Protein AF-0000000070273676 (afdb_homodimer)

Structure (mmCIF, N/CA/C/O backbone):
data_AF-0000000070273676-model_v1
#
loop_
_entity.id
_entity.type
_entity.pdbx_description
1 polymer 'Lateral organ boundaries (LOB) domain protein'
#
loop_
_atom_site.group_PDB
_atom_site.id
_atom_site.type_symbol
_atom_site.label_atom_id
_atom_site.label_alt_id
_atom_site.label_comp_id
_atom_site.label_asym_id
_atom_site.label_entity_id
_atom_site.label_seq_id
_atom_site.pdbx_PDB_ins_code
_atom_site.Cartn_x
_atom_site.Cartn_y
_atom_site.Cartn_z
_atom_site.occupancy
_atom_site.B_iso_or_equiv
_atom_site.auth_seq_id
_atom_site.auth_comp_id
_atom_site.auth_asym_id
_atom_site.auth_atom_id
_atom_site.pdbx_PDB_model_num
ATOM 1 N N . MET A 1 1 ? -19.969 8.766 22.844 1 74.5 1 MET A N 1
ATOM 2 C CA . MET A 1 1 ? -18.594 8.539 23.281 1 74.5 1 MET A CA 1
ATOM 3 C C . MET A 1 1 ? -17.609 9.266 22.375 1 74.5 1 MET A C 1
ATOM 5 O O . MET A 1 1 ? -17.859 9.3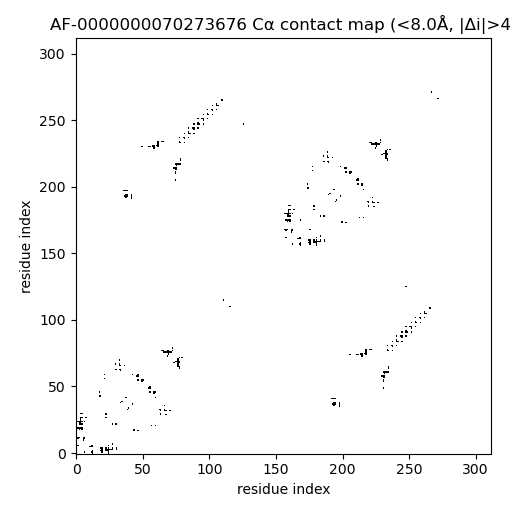98 21.172 1 74.5 1 MET A O 1
ATOM 9 N N . VAL A 1 2 ? -16.656 9.922 22.938 1 93.81 2 VAL A N 1
ATOM 10 C CA . VAL A 1 2 ? -15.625 10.688 22.25 1 93.81 2 VAL A CA 1
ATOM 11 C C . VAL A 1 2 ? -14.734 9.734 21.453 1 93.81 2 VAL A C 1
ATOM 13 O O . VAL A 1 2 ? -14.312 8.703 21.969 1 93.81 2 VAL A O 1
ATOM 16 N N . CYS A 1 3 ? -14.602 10.047 20.25 1 95.88 3 CYS A N 1
ATOM 17 C CA . CYS A 1 3 ? -13.766 9.164 19.438 1 95.88 3 CYS A CA 1
ATOM 18 C C . CYS A 1 3 ? -12.289 9.367 19.766 1 95.88 3 CYS A C 1
ATOM 20 O O . CYS A 1 3 ? -11.922 10.336 20.438 1 95.88 3 CYS A O 1
ATOM 22 N N . ALA A 1 4 ? -11.43 8.539 19.359 1 97.56 4 ALA A N 1
ATOM 23 C CA . ALA A 1 4 ? -10 8.594 19.641 1 97.56 4 ALA A CA 1
ATOM 24 C C . ALA A 1 4 ? -9.375 9.852 19.047 1 97.56 4 ALA A C 1
ATOM 26 O O . ALA A 1 4 ? -8.461 10.438 19.625 1 97.56 4 ALA A O 1
ATOM 27 N N . ALA A 1 5 ? -9.914 10.219 17.844 1 97.44 5 ALA A N 1
ATOM 28 C CA . ALA A 1 5 ? -9.391 11.414 17.172 1 97.44 5 ALA A CA 1
ATOM 29 C C . ALA A 1 5 ? -9.633 12.664 18 1 97.44 5 ALA A C 1
ATOM 31 O O . ALA A 1 5 ? -8.703 13.43 18.281 1 97.44 5 ALA A O 1
ATOM 32 N N . CYS A 1 6 ? -10.766 12.852 18.438 1 97.19 6 CYS A N 1
ATOM 33 C CA . CYS A 1 6 ? -11.133 14.031 19.203 1 97.19 6 CYS A CA 1
ATOM 34 C C . CYS A 1 6 ? -10.492 14.008 20.594 1 97.19 6 CYS A C 1
ATOM 36 O O . CYS A 1 6 ? -10.078 15.047 21.109 1 97.19 6 CYS A O 1
ATOM 38 N N . LYS A 1 7 ? -10.406 12.891 21.156 1 96.25 7 LYS A N 1
ATOM 39 C CA . LYS A 1 7 ? -9.727 12.742 22.453 1 96.25 7 LYS A CA 1
ATOM 40 C C . LYS A 1 7 ? -8.266 13.156 22.344 1 96.25 7 LYS A C 1
ATOM 42 O O . LYS A 1 7 ? -7.77 13.93 23.172 1 96.25 7 LYS A O 1
ATOM 47 N N . TYR A 1 8 ? -7.621 12.625 21.359 1 95.75 8 TYR A N 1
ATOM 48 C CA . TYR A 1 8 ? -6.203 12.891 21.156 1 95.75 8 TYR A CA 1
ATOM 49 C C . TYR A 1 8 ? -5.965 14.367 20.859 1 95.75 8 TYR A C 1
ATOM 51 O O . TYR A 1 8 ? -4.965 14.945 21.297 1 95.75 8 TYR A O 1
ATOM 59 N N . GLN A 1 9 ? -6.863 14.883 20.094 1 94.81 9 GLN A N 1
ATOM 60 C CA . GLN A 1 9 ? -6.723 16.281 19.688 1 94.81 9 GLN A CA 1
ATOM 61 C C . GLN A 1 9 ? -7.289 17.219 20.75 1 94.81 9 GLN A C 1
ATOM 63 O O . GLN A 1 9 ? -7.285 18.438 20.578 1 94.81 9 GLN A O 1
ATOM 68 N N . ARG A 1 10 ? -7.809 16.703 21.812 1 94.25 10 ARG A N 1
ATOM 69 C CA . ARG A 1 10 ? -8.383 17.438 22.922 1 94.25 10 ARG A CA 1
ATOM 70 C C . ARG A 1 10 ? -9.477 18.391 22.453 1 94.25 10 ARG A C 1
ATOM 72 O O . ARG A 1 10 ? -9.484 19.578 22.797 1 94.25 10 ARG A O 1
ATOM 79 N N . ARG A 1 11 ? -10.367 17.828 21.703 1 92.38 11 ARG A N 1
ATOM 80 C CA . ARG A 1 11 ? -11.531 18.562 21.219 1 92.38 11 ARG A CA 1
ATOM 81 C C . ARG A 1 11 ? -12.82 17.828 21.594 1 92.38 11 ARG A C 1
ATOM 83 O O . ARG A 1 11 ? -12.805 16.641 21.906 1 92.38 11 ARG A O 1
ATOM 90 N N . LYS A 1 12 ? -13.852 18.688 21.547 1 92.38 12 LYS A N 1
ATOM 91 C CA . LYS A 1 12 ? -15.172 18.109 21.766 1 92.38 12 LYS A CA 1
ATOM 92 C C . LYS A 1 12 ? -15.641 17.344 20.531 1 92.38 12 LYS A C 1
ATOM 94 O O . LYS A 1 12 ? -15.711 17.922 19.438 1 92.38 12 LYS A O 1
ATOM 99 N N . CYS A 1 13 ? -15.945 16.094 20.797 1 94.69 13 CYS A N 1
ATOM 100 C CA . CYS A 1 13 ? -16.406 15.266 19.688 1 94.69 13 CYS A CA 1
ATOM 101 C C . CYS A 1 13 ? -17.875 15.562 19.359 1 94.69 13 CYS A C 1
ATOM 103 O O . CYS A 1 13 ? -18.703 15.641 20.25 1 94.69 13 CYS A O 1
ATOM 105 N N . SER A 1 14 ? -18.219 15.797 18.141 1 93.81 14 SER A N 1
ATOM 106 C CA . SER A 1 14 ? -19.562 16.141 17.703 1 93.81 14 SER A CA 1
ATOM 107 C C . SER A 1 14 ? -20.188 15.016 16.875 1 93.81 14 SER A C 1
ATOM 109 O O . SER A 1 14 ? -19.469 14.18 16.328 1 93.81 14 SER A O 1
ATOM 111 N N . PRO A 1 15 ? -21.484 14.977 16.875 1 90.56 15 PRO A N 1
ATOM 112 C CA . PRO A 1 15 ? -22.141 13.984 16.031 1 90.56 15 PRO A CA 1
ATOM 113 C C . PRO A 1 15 ? -21.766 14.109 14.555 1 90.56 15 PRO A C 1
ATOM 115 O O . PRO A 1 15 ? -21.922 13.156 13.789 1 90.56 15 PRO A O 1
ATOM 118 N N . SER A 1 16 ? -21.125 15.18 14.227 1 90.88 16 SER A N 1
ATOM 119 C CA . SER A 1 16 ? -20.781 15.43 12.828 1 90.88 16 SER A CA 1
ATOM 120 C C . SER A 1 16 ? -19.297 15.164 12.57 1 90.88 16 SER A C 1
ATOM 122 O O . SER A 1 16 ? -18.781 15.492 11.5 1 90.88 16 SER A O 1
ATOM 124 N N . CYS A 1 17 ? -18.672 14.547 13.539 1 95.38 17 CYS A N 1
ATOM 125 C CA . CYS A 1 17 ? -17.266 14.266 13.352 1 95.38 17 CYS A CA 1
ATOM 126 C C . C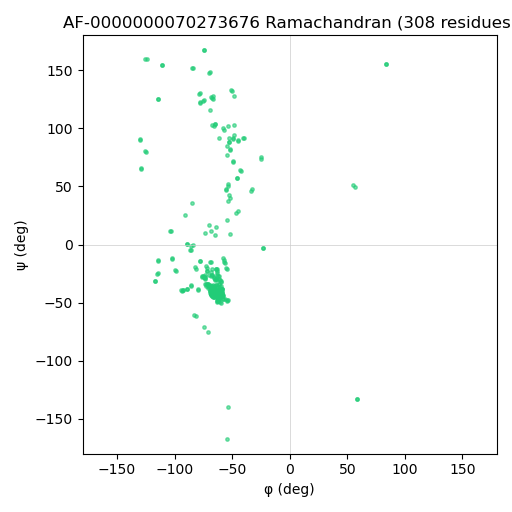YS A 1 17 ? -17.047 13.25 12.227 1 95.38 17 CYS A C 1
ATOM 128 O O . CYS A 1 17 ? -17.516 12.117 12.32 1 95.38 17 CYS A O 1
ATOM 130 N N . ASP A 1 18 ? -16.25 13.641 11.289 1 95 18 ASP A N 1
ATOM 131 C CA . ASP A 1 18 ? -16.031 12.82 10.102 1 95 18 ASP A CA 1
ATOM 132 C C . ASP A 1 18 ? -15.203 11.586 10.43 1 95 18 ASP A C 1
ATOM 134 O O . ASP A 1 18 ? -15.234 10.594 9.695 1 95 18 ASP A O 1
ATOM 138 N N . LEU A 1 19 ? -14.484 11.617 11.539 1 97.19 19 LEU A N 1
ATOM 139 C CA . LEU A 1 19 ? -13.516 10.562 11.828 1 97.19 19 LEU A CA 1
ATOM 140 C C . LEU A 1 19 ? -14.078 9.578 12.852 1 97.19 19 LEU A C 1
ATOM 142 O O . LEU A 1 19 ? -13.578 8.461 12.992 1 97.19 19 LEU A O 1
ATOM 146 N N . ALA A 1 20 ? -15.164 9.891 13.477 1 96.56 20 ALA A N 1
ATOM 147 C CA . ALA A 1 20 ? -15.727 9.133 14.586 1 96.56 20 ALA A CA 1
ATOM 148 C C . ALA A 1 20 ? -16.047 7.699 14.164 1 96.56 20 ALA A C 1
ATOM 150 O O . ALA A 1 20 ? -15.805 6.754 14.914 1 96.56 20 ALA A O 1
ATOM 151 N N . PRO A 1 21 ? -16.531 7.477 12.969 1 95.62 21 PRO A N 1
ATOM 152 C CA . PRO A 1 21 ? -16.906 6.113 12.578 1 95.62 21 PRO A CA 1
ATOM 153 C C . PRO A 1 21 ? -15.68 5.203 12.422 1 95.62 21 PRO A C 1
ATOM 155 O O . PRO A 1 21 ? -15.82 3.977 12.453 1 95.62 21 PRO A O 1
ATOM 158 N N . TYR A 1 22 ? -14.531 5.82 12.359 1 97.44 22 TYR A N 1
ATOM 159 C CA . TYR A 1 22 ? -13.391 5.023 11.922 1 97.44 22 TYR A CA 1
ATOM 160 C C . TYR A 1 22 ? -12.367 4.875 13.047 1 97.44 22 TYR A C 1
ATOM 162 O O . TYR A 1 22 ? -11.477 4.023 12.977 1 97.44 22 TYR A O 1
ATOM 170 N N . PHE A 1 23 ? -12.5 5.656 14.055 1 98.12 23 PHE A N 1
ATOM 171 C CA . PHE A 1 23 ? -11.492 5.676 15.109 1 98.12 23 PHE A CA 1
ATOM 172 C C . PHE A 1 23 ? -12.141 5.535 16.484 1 98.12 23 PHE A C 1
ATOM 174 O O . PHE A 1 23 ? -12.383 6.531 17.156 1 98.12 23 PHE A O 1
ATOM 181 N N . PRO A 1 24 ? -12.25 4.332 16.859 1 96.38 24 PRO A N 1
ATOM 182 C CA . PRO A 1 24 ? -12.898 4.07 18.141 1 96.38 24 PRO A CA 1
ATOM 183 C C . PRO A 1 24 ? -12.055 4.531 19.328 1 96.38 24 PRO A C 1
ATOM 185 O O . PRO A 1 24 ? -10.828 4.367 19.328 1 96.38 24 PRO A O 1
ATOM 188 N N . ALA A 1 25 ? -12.656 4.926 20.375 1 94.69 25 ALA A N 1
ATOM 189 C CA . ALA A 1 25 ? -12.008 5.512 21.531 1 94.69 25 ALA A CA 1
ATOM 190 C C . ALA A 1 25 ? -11.195 4.465 22.297 1 94.69 25 ALA A C 1
ATOM 192 O O . ALA A 1 25 ? -10.18 4.789 22.906 1 94.69 25 ALA A O 1
ATOM 193 N N . ASP A 1 26 ? -11.602 3.291 22.172 1 95.62 26 ASP A N 1
ATOM 194 C CA . ASP A 1 26 ? -10.961 2.238 22.953 1 95.62 26 ASP A CA 1
ATOM 195 C C . ASP A 1 26 ? -9.734 1.69 22.234 1 95.62 26 ASP A C 1
ATOM 197 O O . ASP A 1 26 ? -8.984 0.883 22.781 1 95.62 26 ASP A O 1
ATOM 201 N N . LYS A 1 27 ? -9.445 2.113 21.031 1 96.94 27 LYS A N 1
ATOM 202 C CA . LYS A 1 27 ? -8.266 1.722 20.281 1 96.94 27 LYS A CA 1
ATOM 203 C C . LYS A 1 27 ? -7.527 2.943 19.734 1 96.94 27 LYS A C 1
ATOM 205 O O . LYS A 1 27 ? -7.395 3.107 18.531 1 96.94 27 LYS A O 1
ATOM 210 N N . PRO A 1 28 ? -7.016 3.703 20.688 1 97 28 PRO A N 1
ATOM 211 C CA . PRO A 1 28 ? -6.41 4.977 20.281 1 97 28 PRO A CA 1
ATOM 212 C C . PRO A 1 28 ? -5.191 4.797 19.391 1 97 28 PRO A C 1
ATOM 214 O O . PRO A 1 28 ? -4.824 5.715 18.641 1 97 28 PRO A O 1
ATOM 217 N N . GLU A 1 29 ? -4.57 3.645 19.422 1 97.69 29 GLU A N 1
ATOM 218 C CA . GLU A 1 29 ? -3.373 3.395 18.625 1 97.69 29 GLU A CA 1
ATOM 219 C C . GLU A 1 29 ? -3.672 3.469 17.125 1 97.69 29 GLU A C 1
ATOM 221 O O . GLU A 1 29 ? -2.811 3.855 16.328 1 97.69 29 GLU A O 1
ATOM 226 N N . ILE A 1 30 ? -4.875 3.123 16.75 1 98.38 30 ILE A N 1
ATOM 227 C CA . ILE A 1 30 ? -5.262 3.168 15.336 1 98.38 30 ILE A CA 1
ATOM 228 C C . ILE A 1 30 ? -5.184 4.605 14.828 1 98.38 30 ILE A C 1
ATOM 230 O O . ILE A 1 30 ? -4.586 4.863 13.781 1 98.38 30 ILE A O 1
ATOM 234 N N . PHE A 1 31 ? -5.746 5.477 15.594 1 98.25 31 PHE A N 1
ATOM 235 C CA . PHE A 1 31 ? -5.707 6.879 15.195 1 98.25 31 PHE A CA 1
ATOM 236 C C . PHE A 1 31 ? -4.281 7.418 15.258 1 98.25 31 PHE A C 1
ATOM 238 O O . PHE A 1 31 ? -3.859 8.172 14.375 1 98.25 31 PHE A O 1
ATOM 245 N N . TYR A 1 32 ? -3.531 7.016 16.25 1 97.81 32 TYR A N 1
ATOM 246 C CA . TYR A 1 32 ? -2.174 7.52 16.438 1 97.81 32 TYR A CA 1
ATOM 247 C C . TYR A 1 32 ? -1.313 7.207 15.211 1 97.81 32 TYR A C 1
ATOM 249 O O . TYR A 1 32 ? -0.604 8.078 14.703 1 97.81 32 TYR A O 1
ATOM 257 N N . LYS A 1 33 ? -1.437 6.059 14.742 1 97.62 33 LYS A N 1
ATOM 258 C CA . LYS A 1 33 ? -0.637 5.641 13.594 1 97.62 33 LYS A CA 1
ATOM 259 C C . LYS A 1 33 ? -1.051 6.395 12.336 1 97.62 33 LYS A C 1
ATOM 261 O O . LYS A 1 33 ? -0.199 6.859 11.57 1 97.62 33 LYS A O 1
ATOM 266 N N . ALA A 1 34 ? -2.338 6.551 12.156 1 98.38 34 ALA A N 1
ATOM 267 C CA . ALA A 1 34 ? -2.848 7.234 10.969 1 98.38 34 ALA A CA 1
ATOM 268 C C . ALA A 1 34 ? -2.518 8.727 11.016 1 98.38 34 ALA A C 1
ATOM 270 O O . ALA A 1 34 ? -2.129 9.312 10 1 98.38 34 ALA A O 1
ATOM 271 N N . HIS A 1 35 ? -2.629 9.273 12.188 1 97.56 35 HIS A N 1
ATOM 272 C CA . HIS A 1 35 ? -2.346 10.688 12.375 1 97.56 35 HIS A CA 1
ATOM 273 C C . HIS A 1 35 ? -0.881 11 12.086 1 97.56 35 HIS A C 1
ATOM 275 O O . HIS A 1 35 ? -0.572 12.016 11.453 1 97.56 35 HIS A O 1
ATOM 281 N N . ARG A 1 36 ? -0.035 10.172 12.547 1 96.25 36 ARG A N 1
ATOM 282 C CA . ARG A 1 36 ? 1.398 10.383 12.375 1 96.25 36 ARG A CA 1
ATOM 283 C C . ARG A 1 36 ? 1.79 10.32 10.906 1 96.25 36 ARG A C 1
ATOM 285 O O . ARG A 1 36 ? 2.691 11.039 10.461 1 96.25 36 ARG A O 1
ATOM 292 N N . LEU A 1 37 ? 1.096 9.586 10.188 1 97.75 37 LEU A N 1
ATOM 293 C CA . LEU A 1 37 ? 1.477 9.344 8.805 1 97.75 37 LEU A CA 1
ATOM 294 C C . LEU A 1 37 ? 0.794 10.336 7.867 1 97.75 37 LEU A C 1
ATOM 296 O O . LEU A 1 37 ? 1.428 10.875 6.957 1 97.75 37 LEU A O 1
ATOM 300 N N . PHE A 1 38 ? -0.463 10.656 8.141 1 97.69 38 PHE A N 1
ATOM 301 C CA . PHE A 1 38 ? -1.233 11.398 7.148 1 97.69 38 PHE A CA 1
ATOM 302 C C . PHE A 1 38 ? -1.645 12.766 7.691 1 97.69 38 PHE A C 1
ATOM 304 O O . PHE A 1 38 ? -1.838 13.711 6.926 1 97.69 38 PHE A O 1
ATOM 311 N N . GLY A 1 39 ? -1.865 12.859 8.992 1 96.69 39 GLY A N 1
ATOM 312 C CA . GLY A 1 39 ? -2.426 14.062 9.586 1 96.69 39 GLY A CA 1
ATOM 313 C C . GLY A 1 39 ? -3.939 14.117 9.5 1 96.69 39 GLY A C 1
ATOM 314 O O . GLY A 1 39 ? -4.539 13.523 8.602 1 96.69 39 GLY A O 1
ATOM 315 N N . VAL A 1 40 ? -4.543 14.852 10.406 1 96.5 40 VAL A N 1
ATOM 316 C CA . VAL A 1 40 ? -5.996 14.945 10.508 1 96.5 40 VAL A CA 1
ATOM 317 C C . VAL A 1 40 ? -6.551 15.703 9.297 1 96.5 40 VAL A C 1
ATOM 319 O O . VAL A 1 40 ? -7.531 15.273 8.688 1 96.5 40 VAL A O 1
ATOM 322 N N . SER A 1 41 ? -5.934 16.75 8.883 1 95.56 41 SER A N 1
ATOM 323 C CA . SER A 1 41 ? -6.434 17.594 7.801 1 95.56 41 SER A CA 1
ATOM 324 C C . SER A 1 41 ? -6.492 16.828 6.484 1 95.56 41 SER A C 1
ATOM 326 O O . SER A 1 41 ? -7.477 16.906 5.75 1 95.56 41 SER A O 1
ATOM 328 N N . ASN A 1 42 ? -5.469 16.062 6.289 1 96.31 42 ASN A N 1
ATOM 329 C CA . ASN A 1 42 ? -5.422 15.32 5.043 1 96.31 42 ASN A CA 1
ATOM 330 C C . ASN A 1 42 ? -6.434 14.18 5.039 1 96.31 42 ASN A C 1
ATOM 332 O O . ASN A 1 42 ? -7.047 13.891 4.008 1 96.31 42 ASN A O 1
ATOM 336 N N . MET A 1 43 ? -6.652 13.547 6.168 1 97.38 43 MET A N 1
ATOM 337 C CA . MET A 1 43 ? -7.641 12.477 6.254 1 97.38 43 MET A CA 1
ATOM 338 C C . MET A 1 43 ? -9.047 13.016 6.039 1 97.38 43 MET A C 1
ATOM 340 O O . MET A 1 43 ? -9.844 12.422 5.305 1 97.38 43 MET A O 1
ATOM 344 N N . VAL A 1 44 ? -9.328 14.156 6.617 1 96.88 44 VAL A N 1
ATOM 345 C CA . VAL A 1 44 ? -10.641 14.766 6.48 1 96.88 44 VAL A CA 1
ATOM 346 C C . VAL A 1 44 ? -10.844 15.234 5.039 1 96.88 44 VAL A C 1
ATOM 348 O O . VAL A 1 44 ? -11.922 15.055 4.469 1 96.88 44 VAL A O 1
ATOM 351 N N . LYS A 1 45 ? -9.828 15.82 4.488 1 96.69 45 LYS A N 1
ATOM 352 C CA . LYS A 1 45 ? -9.906 16.234 3.092 1 96.69 45 LYS A CA 1
ATOM 353 C C . LYS A 1 45 ? -10.18 15.055 2.172 1 96.69 45 LYS A C 1
ATOM 355 O O . LYS A 1 45 ? -10.961 15.164 1.227 1 96.69 45 LYS A O 1
ATOM 360 N N . MET A 1 46 ? -9.562 13.93 2.426 1 95.94 46 MET A N 1
ATOM 361 C CA . MET A 1 46 ? -9.789 12.734 1.629 1 95.94 46 MET A CA 1
ATOM 362 C C . MET A 1 46 ? -11.25 12.297 1.692 1 95.94 46 MET A C 1
ATOM 364 O O . MET A 1 46 ? -11.852 11.992 0.665 1 95.94 46 MET A O 1
ATOM 368 N N . LEU A 1 47 ? -11.781 12.336 2.832 1 96.62 47 LEU A N 1
ATOM 369 C CA . LEU A 1 47 ? -13.172 11.938 3.027 1 96.62 47 LEU A CA 1
ATOM 370 C C . LEU A 1 47 ? -14.117 12.891 2.311 1 96.62 47 LEU A C 1
ATOM 372 O O . LEU A 1 47 ? -15.109 12.461 1.718 1 96.62 47 LEU A O 1
ATOM 376 N N . LYS A 1 48 ? -13.773 14.125 2.336 1 95.19 48 LYS A N 1
ATOM 377 C CA . LYS A 1 48 ? -14.633 15.141 1.734 1 95.19 48 LYS A CA 1
ATOM 378 C C . LYS A 1 48 ? -14.609 15.047 0.211 1 95.19 48 LYS A C 1
ATOM 380 O O . LYS A 1 48 ? -15.555 15.453 -0.459 1 95.19 48 LYS A O 1
ATOM 385 N N . ASN A 1 49 ? -13.531 14.453 -0.283 1 93.94 49 ASN A N 1
ATOM 386 C CA . ASN A 1 49 ? -13.375 14.367 -1.731 1 93.94 49 ASN A CA 1
ATOM 387 C C . ASN A 1 49 ? -14.008 13.102 -2.289 1 93.94 49 ASN A C 1
ATOM 389 O O . ASN A 1 49 ? -13.977 12.867 -3.498 1 93.94 49 ASN A O 1
ATOM 393 N N . ILE A 1 50 ? -14.57 12.328 -1.411 1 94.69 50 ILE A N 1
ATOM 394 C CA . ILE A 1 50 ? -15.234 11.094 -1.823 1 94.69 50 ILE A CA 1
ATOM 395 C C . ILE A 1 50 ? -16.734 11.203 -1.548 1 94.69 50 ILE A C 1
ATOM 397 O O . ILE A 1 50 ? -17.141 11.438 -0.41 1 94.69 50 ILE A O 1
ATOM 401 N N . ASP A 1 51 ? -17.547 10.984 -2.566 1 92.44 51 ASP A N 1
ATOM 402 C CA . ASP A 1 51 ? -18.984 11.18 -2.422 1 92.44 51 ASP A CA 1
ATOM 403 C C . ASP A 1 51 ? -19.672 9.898 -1.941 1 92.44 51 ASP A C 1
ATOM 405 O O . ASP A 1 51 ? -20.547 9.938 -1.078 1 92.44 51 ASP A O 1
ATOM 409 N N . ASP A 1 52 ? -19.266 8.852 -2.383 1 94.5 52 ASP A N 1
ATOM 410 C CA . ASP A 1 52 ? -19.875 7.559 -2.076 1 94.5 52 ASP A CA 1
ATOM 411 C C . ASP A 1 52 ? -19.453 7.082 -0.686 1 94.5 52 ASP A C 1
ATOM 413 O O . ASP A 1 52 ? -18.266 6.93 -0.402 1 94.5 52 ASP A O 1
ATOM 417 N N . GLU A 1 53 ? -20.391 6.863 0.113 1 92.5 53 GLU A N 1
ATOM 418 C CA . GLU A 1 53 ? -20.141 6.465 1.494 1 92.5 53 GLU A CA 1
ATOM 419 C C . GLU A 1 53 ? -19.344 5.156 1.555 1 92.5 53 GLU A C 1
ATOM 421 O O . GLU A 1 53 ? -18.484 4.984 2.42 1 92.5 53 GLU A O 1
ATOM 426 N N . HIS A 1 54 ? -19.688 4.281 0.726 1 94.25 54 HIS A N 1
ATOM 427 C CA . HIS A 1 54 ? -18.969 3.014 0.71 1 94.25 54 HIS A CA 1
ATOM 428 C C . HIS A 1 54 ? -17.5 3.223 0.384 1 94.25 54 HIS A C 1
ATOM 430 O O . HIS A 1 54 ? -16.625 2.561 0.959 1 94.25 54 HIS A O 1
ATOM 436 N N . LEU A 1 55 ? -17.234 4.176 -0.439 1 96.88 55 LEU A N 1
ATOM 437 C CA . LEU A 1 55 ? -15.859 4.453 -0.822 1 96.88 55 LEU A CA 1
ATOM 438 C C . LEU A 1 55 ? -15.125 5.184 0.296 1 96.88 55 LEU A C 1
ATOM 440 O O . LEU A 1 55 ? -13.906 5.043 0.44 1 96.88 55 LEU A O 1
ATOM 444 N N . LYS A 1 56 ? -15.852 5.918 1.103 1 97.25 56 LYS A N 1
ATOM 445 C CA . LYS A 1 56 ? -15.242 6.551 2.271 1 97.25 56 LYS A CA 1
ATOM 446 C C . LYS A 1 56 ? -14.734 5.504 3.26 1 97.25 56 LYS A C 1
ATOM 448 O O . LYS A 1 56 ? -13.648 5.645 3.816 1 97.25 56 LYS A O 1
ATOM 453 N N . ASP A 1 57 ? -15.555 4.539 3.41 1 97.38 57 ASP A N 1
ATOM 454 C CA . ASP A 1 57 ? -15.156 3.451 4.301 1 97.38 57 ASP A CA 1
ATOM 455 C C . ASP A 1 57 ? -13.898 2.758 3.795 1 97.38 57 ASP A C 1
ATOM 457 O O . ASP A 1 57 ? -12.977 2.48 4.57 1 97.38 57 ASP A O 1
ATOM 461 N N . GLU A 1 58 ? -13.828 2.52 2.516 1 97.88 58 GLU A N 1
ATOM 462 C CA . GLU A 1 58 ? -12.664 1.865 1.926 1 97.88 58 GLU A CA 1
ATOM 463 C C . GLU A 1 58 ? -11.422 2.744 2.039 1 97.88 58 GLU A C 1
ATOM 465 O O . GLU A 1 58 ? -10.32 2.242 2.275 1 97.88 58 GLU A O 1
ATOM 470 N N . ALA A 1 59 ? -11.641 3.973 1.899 1 98.5 59 ALA A N 1
ATOM 471 C CA . ALA A 1 59 ? -10.516 4.91 1.981 1 98.5 59 ALA A CA 1
ATOM 472 C C . ALA A 1 59 ? -9.914 4.922 3.383 1 98.5 59 ALA A C 1
ATOM 474 O O . ALA A 1 59 ? -8.695 4.852 3.541 1 98.5 59 ALA A O 1
ATOM 475 N N . MET A 1 60 ? -10.766 4.965 4.398 1 98.5 60 MET A N 1
ATOM 476 C CA . MET A 1 60 ? -10.258 5.016 5.77 1 98.5 60 MET A CA 1
ATOM 477 C C . MET A 1 60 ? -9.648 3.682 6.172 1 98.5 60 MET A C 1
ATOM 479 O O . MET A 1 60 ? -8.625 3.645 6.867 1 98.5 60 MET A O 1
ATOM 483 N N . LYS A 1 61 ? -10.227 2.629 5.652 1 98.06 61 LYS A N 1
ATOM 484 C CA . LYS A 1 61 ? -9.625 1.317 5.879 1 98.06 61 LYS A CA 1
ATOM 485 C C . LYS A 1 61 ? -8.234 1.237 5.262 1 98.06 61 LYS A C 1
ATOM 487 O O . LYS A 1 61 ? -7.316 0.669 5.859 1 98.06 61 LYS A O 1
ATOM 492 N N . SER A 1 62 ? -8.117 1.776 4.082 1 98.81 62 SER A N 1
ATOM 493 C CA . SER A 1 62 ? -6.832 1.746 3.393 1 98.81 62 SER A CA 1
ATOM 494 C C . SER A 1 62 ? -5.797 2.6 4.117 1 98.81 62 SER A C 1
ATOM 496 O O . SER A 1 62 ? -4.625 2.23 4.195 1 98.81 62 SER A O 1
ATOM 498 N N . ILE A 1 63 ? -6.211 3.715 4.707 1 98.62 63 ILE A N 1
ATOM 499 C CA . ILE A 1 63 ? -5.336 4.594 5.477 1 98.62 63 ILE A CA 1
ATOM 500 C C . ILE A 1 63 ? -4.875 3.883 6.746 1 98.62 63 ILE A C 1
ATOM 502 O O . ILE A 1 63 ? -3.688 3.91 7.082 1 98.62 63 ILE A O 1
ATOM 506 N N . ILE A 1 64 ? -5.781 3.277 7.348 1 98.69 64 ILE A N 1
ATOM 507 C CA . ILE A 1 64 ? -5.48 2.561 8.578 1 98.69 64 ILE A CA 1
ATOM 508 C C . ILE A 1 64 ? -4.555 1.383 8.281 1 98.69 64 ILE A C 1
ATOM 510 O O . ILE A 1 64 ? -3.574 1.157 8.992 1 98.69 64 ILE A O 1
ATOM 514 N N . PHE A 1 65 ? -4.793 0.736 7.184 1 98.88 65 PHE A N 1
ATOM 515 C CA . PHE A 1 65 ? -3.977 -0.406 6.793 1 98.88 65 PHE A CA 1
ATOM 516 C C . PHE A 1 65 ? -2.551 0.031 6.477 1 98.88 65 PHE A C 1
ATOM 518 O O . PHE A 1 65 ? -1.589 -0.594 6.93 1 98.88 65 PHE A O 1
ATOM 525 N N . GLU A 1 66 ? -2.4 1.097 5.727 1 98.75 66 GLU A N 1
ATOM 526 C CA . GLU A 1 66 ? -1.077 1.634 5.422 1 98.75 66 GLU A CA 1
ATOM 527 C C . GLU A 1 66 ? -0.336 2.027 6.695 1 98.75 66 GLU A C 1
ATOM 529 O O . GLU A 1 66 ? 0.857 1.749 6.84 1 98.75 66 GLU A O 1
ATOM 534 N N . SER A 1 67 ? -1.046 2.59 7.566 1 98.44 67 SER A N 1
ATOM 535 C CA . SER A 1 67 ? -0.428 3.014 8.82 1 98.44 67 SER A CA 1
ATOM 536 C C . SER A 1 67 ? 0.025 1.815 9.648 1 98.44 67 SER A C 1
ATOM 538 O O . SER A 1 67 ? 1.09 1.85 10.266 1 98.44 67 SER A O 1
ATOM 540 N N . ASP A 1 68 ? -0.759 0.833 9.617 1 97.94 68 ASP A N 1
ATOM 541 C CA . ASP A 1 68 ? -0.406 -0.388 10.336 1 97.94 68 ASP A CA 1
ATOM 542 C C . ASP A 1 68 ? 0.801 -1.072 9.695 1 97.94 68 ASP A C 1
ATOM 544 O O . ASP A 1 68 ? 1.679 -1.577 10.398 1 97.94 68 ASP A O 1
ATOM 548 N N . MET A 1 69 ? 0.827 -1.11 8.445 1 98.06 69 MET A N 1
ATOM 549 C CA . MET A 1 69 ? 1.927 -1.766 7.746 1 98.06 69 MET A CA 1
ATOM 550 C C . MET A 1 69 ? 3.24 -1.027 7.98 1 98.06 69 MET A C 1
ATOM 552 O O . MET A 1 69 ? 4.305 -1.645 8.023 1 98.06 69 MET A O 1
ATOM 556 N N . ARG A 1 70 ? 3.15 0.247 8.211 1 96.88 70 ARG A N 1
ATOM 557 C CA . ARG A 1 70 ? 4.379 0.996 8.453 1 96.88 70 ARG A CA 1
ATOM 558 C C . ARG A 1 70 ? 4.887 0.769 9.875 1 96.88 70 ARG A C 1
ATOM 560 O O . ARG A 1 70 ? 6.047 1.064 10.18 1 96.88 70 ARG A O 1
ATOM 567 N N . ALA A 1 71 ? 4.043 0.22 10.695 1 93.75 71 ALA A N 1
ATOM 568 C CA . ALA A 1 71 ? 4.535 -0.24 11.992 1 93.75 71 ALA A CA 1
ATOM 569 C C . ALA A 1 71 ? 5.344 -1.527 11.844 1 93.75 71 ALA A C 1
ATOM 571 O O . ALA A 1 71 ? 6.301 -1.754 12.594 1 93.75 71 ALA A O 1
ATOM 572 N N . ARG A 1 72 ? 5.031 -2.268 10.844 1 93.94 72 ARG A N 1
ATOM 573 C CA . ARG A 1 72 ? 5.699 -3.537 10.586 1 93.94 72 ARG A CA 1
ATOM 574 C C . ARG A 1 72 ? 6.863 -3.359 9.617 1 93.94 72 ARG A C 1
ATOM 576 O O . ARG A 1 72 ? 7.914 -3.98 9.773 1 93.94 72 ARG A O 1
ATOM 583 N N . PHE A 1 73 ? 6.625 -2.535 8.648 1 95.25 73 PHE A N 1
ATOM 584 C CA . PHE A 1 73 ? 7.598 -2.197 7.613 1 95.25 73 PHE A CA 1
ATOM 585 C C . PHE A 1 73 ? 7.805 -0.689 7.539 1 95.25 73 PHE A C 1
ATOM 587 O O . PHE A 1 73 ? 7.336 -0.039 6.602 1 95.25 73 PHE A O 1
ATOM 594 N N . PRO A 1 74 ? 8.57 -0.107 8.391 1 94.75 74 PRO A N 1
ATOM 595 C CA . PRO A 1 74 ? 8.641 1.347 8.555 1 94.75 74 PRO A CA 1
ATOM 596 C C . PRO A 1 74 ? 9.062 2.07 7.281 1 94.75 74 PRO A C 1
ATOM 598 O O . PRO A 1 74 ? 8.562 3.158 6.988 1 94.75 74 PRO A O 1
ATOM 601 N N . ALA A 1 75 ? 9.875 1.378 6.531 1 96.5 75 ALA A N 1
ATOM 602 C CA . ALA A 1 75 ? 10.391 2.031 5.328 1 96.5 75 ALA A CA 1
ATOM 603 C C . ALA A 1 75 ? 9.43 1.87 4.16 1 96.5 75 ALA A C 1
ATOM 605 O O . ALA A 1 75 ? 9.234 2.801 3.375 1 96.5 75 ALA A O 1
ATOM 606 N N . THR A 1 76 ? 8.766 0.741 4.062 1 97.62 76 THR A N 1
ATOM 607 C CA . THR A 1 76 ? 8.141 0.454 2.777 1 97.62 76 THR A CA 1
ATOM 608 C C . THR A 1 76 ? 6.617 0.431 2.908 1 97.62 76 THR A C 1
ATOM 610 O O . THR A 1 76 ? 5.902 0.613 1.922 1 97.62 76 THR A O 1
ATOM 613 N N . GLY A 1 77 ? 6.082 0.163 4.07 1 97.88 77 GLY A N 1
ATOM 614 C CA . GLY A 1 77 ? 4.641 0.075 4.219 1 97.88 77 GLY A CA 1
ATOM 615 C C . GLY A 1 77 ? 4.008 -0.97 3.32 1 97.88 77 GLY A C 1
ATOM 616 O O . GLY A 1 77 ? 4.504 -2.094 3.223 1 97.88 77 GLY A O 1
ATOM 617 N N . CYS A 1 78 ? 2.963 -0.549 2.693 1 98.62 78 CYS A N 1
ATOM 618 C CA . CYS A 1 78 ? 2.207 -1.454 1.834 1 98.62 78 CYS A CA 1
ATOM 619 C C . CYS A 1 78 ? 3.025 -1.853 0.611 1 98.62 78 CYS A C 1
ATOM 621 O O . CYS A 1 78 ? 2.799 -2.914 0.028 1 98.62 78 CYS A O 1
ATOM 623 N N . LEU A 1 79 ? 3.951 -1.004 0.224 1 98.62 79 LEU A N 1
ATOM 624 C CA . LEU A 1 79 ? 4.805 -1.374 -0.901 1 98.62 79 LEU A CA 1
ATOM 625 C C . LEU A 1 79 ? 5.586 -2.648 -0.594 1 98.62 79 LEU A C 1
ATOM 627 O O . LEU A 1 79 ? 5.785 -3.484 -1.477 1 98.62 79 LEU A O 1
ATOM 631 N N . GLY A 1 80 ? 6.02 -2.752 0.648 1 97.94 80 GLY A N 1
ATOM 632 C CA . GLY A 1 80 ? 6.664 -3.99 1.055 1 97.94 80 GLY A CA 1
ATOM 633 C C . GLY A 1 80 ? 5.773 -5.207 0.892 1 97.94 80 GLY A C 1
ATOM 634 O O . GLY A 1 80 ? 6.223 -6.254 0.425 1 97.94 80 GLY A O 1
ATOM 635 N N . VAL A 1 81 ? 4.555 -5.059 1.178 1 98.12 81 VAL A N 1
ATOM 636 C CA . VAL A 1 81 ? 3.572 -6.133 1.063 1 98.12 81 VAL A CA 1
ATOM 637 C C . VAL A 1 81 ? 3.357 -6.484 -0.407 1 98.12 81 VAL A C 1
ATOM 639 O O . VAL A 1 81 ? 3.275 -7.66 -0.765 1 98.12 81 VAL A O 1
ATOM 642 N N . ILE A 1 82 ? 3.27 -5.469 -1.159 1 98.25 82 ILE A N 1
ATOM 643 C CA . ILE A 1 82 ? 3.088 -5.66 -2.594 1 98.25 82 ILE A CA 1
ATOM 644 C C . ILE A 1 82 ? 4.262 -6.453 -3.16 1 98.25 82 ILE A C 1
ATOM 646 O O . ILE A 1 82 ? 4.07 -7.371 -3.961 1 98.25 82 ILE A O 1
ATOM 650 N N . HIS A 1 83 ? 5.457 -6.105 -2.707 1 97.88 83 HIS A N 1
ATOM 651 C CA . HIS A 1 83 ? 6.637 -6.836 -3.152 1 97.88 83 HIS A CA 1
ATOM 652 C C . HIS A 1 83 ? 6.57 -8.297 -2.727 1 97.88 83 HIS A C 1
ATOM 654 O O . HIS A 1 83 ? 6.938 -9.188 -3.494 1 97.88 83 HIS A O 1
ATOM 660 N N . MET A 1 84 ? 6.121 -8.562 -1.588 1 97.44 84 MET A N 1
ATOM 661 C CA . MET A 1 84 ? 5.996 -9.93 -1.096 1 97.44 84 MET A CA 1
ATOM 662 C C . MET A 1 84 ? 5.004 -10.719 -1.94 1 97.44 84 MET A C 1
ATOM 664 O O . MET A 1 84 ? 5.309 -11.828 -2.387 1 97.44 84 MET A O 1
ATOM 668 N N . TYR A 1 85 ? 3.898 -10.078 -2.201 1 97.12 85 TYR A N 1
ATOM 669 C CA . TYR A 1 85 ? 2.889 -10.734 -3.023 1 97.12 85 TYR A CA 1
ATOM 670 C C . TYR A 1 85 ? 3.408 -10.977 -4.438 1 97.12 85 TYR A C 1
ATOM 672 O O . TYR A 1 85 ? 3.141 -12.023 -5.031 1 97.12 85 TYR A O 1
ATOM 680 N N . GLY A 1 86 ? 4.082 -10.031 -4.922 1 96.81 86 GLY A N 1
ATOM 681 C CA . GLY A 1 86 ? 4.691 -10.188 -6.234 1 96.81 86 GLY A CA 1
ATOM 682 C C . GLY A 1 86 ? 5.645 -11.367 -6.305 1 96.81 86 GLY A C 1
ATOM 683 O O . GLY A 1 86 ? 5.641 -12.117 -7.281 1 96.81 86 GLY A O 1
ATOM 684 N N . GLY A 1 87 ? 6.438 -11.523 -5.289 1 97.62 87 GLY A N 1
ATOM 685 C CA . GLY A 1 87 ? 7.332 -12.664 -5.219 1 97.62 87 GLY A CA 1
ATOM 686 C C . GLY A 1 87 ? 6.602 -13.992 -5.137 1 97.62 87 GLY A C 1
ATOM 687 O O . GLY A 1 87 ? 6.969 -14.953 -5.809 1 97.62 87 GLY A O 1
ATOM 688 N N . MET A 1 88 ? 5.633 -14 -4.367 1 98.06 88 MET A N 1
ATOM 689 C CA . MET A 1 88 ? 4.836 -15.211 -4.203 1 98.06 88 MET A CA 1
ATOM 690 C C . MET A 1 88 ? 4.145 -15.594 -5.508 1 98.06 88 MET A C 1
ATOM 692 O O . MET A 1 88 ? 4.082 -16.766 -5.859 1 98.06 88 MET A O 1
ATOM 696 N N . LEU A 1 89 ? 3.635 -14.602 -6.117 1 98.31 89 LEU A N 1
ATOM 697 C CA . LEU A 1 89 ? 2.953 -14.844 -7.383 1 98.31 89 LEU A CA 1
ATOM 698 C C . LEU A 1 89 ? 3.924 -15.391 -8.422 1 98.31 89 LEU A C 1
ATOM 700 O O . LEU A 1 89 ? 3.602 -16.344 -9.133 1 98.31 89 LEU A O 1
ATOM 704 N N . LYS A 1 90 ? 5.023 -14.766 -8.531 1 98.5 90 LYS A N 1
ATOM 705 C CA . LYS A 1 90 ? 6.031 -15.25 -9.469 1 98.5 90 LYS A CA 1
ATOM 706 C C . LYS A 1 90 ? 6.367 -16.719 -9.211 1 98.5 90 LYS A C 1
ATOM 708 O O . LYS A 1 90 ? 6.449 -17.516 -10.148 1 98.5 90 LYS A O 1
ATOM 713 N N . LYS A 1 91 ? 6.613 -17.047 -7.98 1 98.38 91 LYS A N 1
ATOM 714 C CA . LYS A 1 91 ? 6.941 -18.422 -7.617 1 98.38 91 LYS A CA 1
ATOM 715 C C . LYS A 1 91 ? 5.828 -19.375 -8.031 1 98.38 91 LYS A C 1
ATOM 717 O O . LYS A 1 91 ? 6.098 -20.453 -8.57 1 98.38 91 LYS A O 1
ATOM 722 N N . SER A 1 92 ? 4.652 -19 -7.723 1 98.06 92 SER A N 1
ATOM 723 C CA . SER A 1 92 ? 3.502 -19.828 -8.055 1 98.06 92 SER A CA 1
ATOM 724 C C . SER A 1 92 ? 3.379 -20.031 -9.562 1 98.06 92 SER A C 1
ATOM 726 O O . SER A 1 92 ? 3.098 -21.125 -10.031 1 98.06 92 SER A O 1
ATOM 728 N N . VAL A 1 93 ? 3.6 -18.984 -10.242 1 98.12 93 VAL A N 1
ATOM 729 C CA . VAL A 1 93 ? 3.48 -19.047 -11.695 1 98.12 93 VAL A CA 1
ATOM 730 C C . VAL A 1 93 ? 4.605 -19.906 -12.273 1 98.12 93 VAL A C 1
ATOM 732 O O . VAL A 1 93 ? 4.379 -20.688 -13.195 1 98.12 93 VAL A O 1
ATOM 735 N N . ASP A 1 94 ? 5.746 -19.812 -11.773 1 98.5 94 ASP A N 1
ATOM 736 C CA . ASP A 1 94 ? 6.867 -20.641 -12.219 1 98.5 94 ASP A CA 1
ATOM 737 C C . ASP A 1 94 ? 6.586 -22.109 -11.969 1 98.5 94 ASP A C 1
ATOM 739 O O . ASP A 1 94 ? 6.859 -22.953 -12.836 1 98.5 94 ASP A O 1
ATOM 743 N N . GLU A 1 95 ? 6.121 -22.391 -10.812 1 98.38 95 GLU A N 1
ATOM 744 C CA . GLU A 1 95 ? 5.789 -23.766 -10.484 1 98.38 95 GLU A CA 1
ATOM 745 C C . GLU A 1 95 ? 4.68 -24.297 -11.391 1 98.38 95 GLU A C 1
ATOM 747 O O . GLU A 1 95 ? 4.734 -25.453 -11.836 1 98.38 95 GLU A O 1
ATOM 752 N N . LEU A 1 96 ? 3.705 -23.516 -11.57 1 98.44 96 LEU A N 1
ATOM 753 C CA . LEU A 1 96 ? 2.611 -23.891 -12.461 1 98.44 96 LEU A CA 1
ATOM 754 C C . LEU A 1 96 ? 3.135 -24.25 -13.852 1 98.44 96 LEU A C 1
ATOM 756 O O . LEU A 1 96 ? 2.74 -25.25 -14.43 1 98.44 96 LEU A O 1
ATOM 760 N N . ASP A 1 97 ? 3.975 -23.406 -14.336 1 98.06 97 ASP A N 1
ATOM 761 C CA . ASP A 1 97 ? 4.57 -23.672 -15.641 1 98.06 97 ASP A CA 1
ATOM 762 C C . ASP A 1 97 ? 5.344 -25 -15.633 1 98.06 97 ASP A C 1
ATOM 764 O O . ASP A 1 97 ? 5.277 -25.766 -16.594 1 98.06 97 ASP A O 1
ATOM 768 N N . HIS A 1 98 ? 6.043 -25.234 -14.641 1 98.12 98 HIS A N 1
ATOM 769 C CA . HIS A 1 98 ? 6.805 -26.469 -14.508 1 98.12 98 HIS A CA 1
ATOM 770 C C . HIS A 1 98 ? 5.887 -27.688 -14.5 1 98.12 98 HIS A C 1
ATOM 772 O O . HIS A 1 98 ? 6.117 -28.656 -15.234 1 98.12 98 HIS A O 1
ATOM 778 N N . VAL A 1 99 ? 4.852 -27.594 -13.734 1 98.06 99 VAL A N 1
ATOM 779 C CA . VAL A 1 99 ? 3.938 -28.719 -13.586 1 98.06 99 VAL A CA 1
ATOM 780 C C . VAL A 1 99 ? 3.172 -28.938 -14.891 1 98.06 99 VAL A C 1
ATOM 782 O O . VAL A 1 99 ? 2.898 -30.062 -15.281 1 98.06 99 VAL A O 1
ATOM 785 N N . ARG A 1 100 ? 2.873 -27.891 -15.539 1 97.38 100 ARG A N 1
ATOM 786 C CA . ARG A 1 100 ? 2.215 -27.984 -16.844 1 97.38 100 ARG A CA 1
ATOM 787 C C . ARG A 1 100 ? 3.1 -28.719 -17.844 1 97.38 100 ARG A C 1
ATOM 789 O O . ARG A 1 100 ? 2.611 -29.516 -18.641 1 97.38 100 ARG A O 1
ATOM 796 N N . ASN A 1 101 ? 4.316 -28.406 -17.781 1 97.44 101 ASN A N 1
ATOM 797 C CA . ASN A 1 101 ? 5.262 -29.078 -18.672 1 97.44 101 ASN A CA 1
ATOM 798 C C . ASN A 1 101 ? 5.355 -30.562 -18.344 1 97.44 101 ASN A C 1
ATOM 800 O O . ASN A 1 101 ? 5.414 -31.406 -19.266 1 97.44 101 ASN A O 1
ATOM 804 N N . LEU A 1 102 ? 5.395 -30.891 -17.141 1 95.12 102 LEU A N 1
ATOM 805 C CA . LEU A 1 102 ? 5.422 -32.281 -16.719 1 95.12 102 LEU A CA 1
ATOM 806 C C . LEU A 1 102 ? 4.16 -33.031 -17.172 1 95.12 102 LEU A C 1
ATOM 808 O O . LEU A 1 102 ? 4.23 -34.156 -17.656 1 95.12 102 LEU A O 1
ATOM 812 N N . LEU A 1 103 ? 3.074 -32.375 -16.984 1 94.69 103 LEU A N 1
ATOM 813 C CA . LEU A 1 103 ? 1.8 -32.969 -17.391 1 94.69 103 LEU A CA 1
ATOM 814 C C . LEU A 1 103 ? 1.77 -33.188 -18.906 1 94.69 103 LEU A C 1
ATOM 816 O O . LEU A 1 103 ? 1.302 -34.25 -19.359 1 94.69 103 LEU A O 1
ATOM 820 N N . ALA A 1 104 ? 2.199 -32.219 -19.609 1 93.88 104 ALA A N 1
ATOM 821 C CA . ALA A 1 104 ? 2.266 -32.344 -21.062 1 93.88 104 ALA A CA 1
ATOM 822 C C . ALA A 1 104 ? 3.143 -33.531 -21.469 1 93.88 104 ALA A C 1
ATOM 824 O O . ALA A 1 104 ? 2.797 -34.281 -22.375 1 93.88 104 ALA A O 1
ATOM 825 N N . TYR 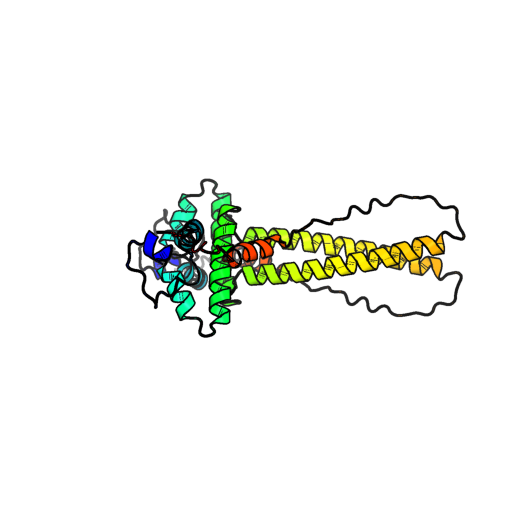A 1 105 ? 4.246 -33.656 -20.828 1 91.44 105 TYR A N 1
ATOM 826 C CA . TYR A 1 105 ? 5.16 -34.781 -21.062 1 91.44 105 TYR A CA 1
ATOM 827 C C . TYR A 1 105 ? 4.473 -36.125 -20.797 1 91.44 105 TYR A C 1
ATOM 829 O O . TYR A 1 105 ? 4.59 -37.062 -21.594 1 91.44 105 TYR A O 1
ATOM 837 N N . CYS A 1 106 ? 3.732 -36.25 -19.766 1 88.12 106 CYS A N 1
ATOM 838 C CA . CYS A 1 106 ? 3.008 -37.469 -19.391 1 88.12 106 CYS A CA 1
ATOM 839 C C . CYS A 1 106 ? 1.954 -37.812 -20.438 1 88.12 106 CYS A C 1
ATOM 841 O O . CYS A 1 106 ? 1.783 -38.969 -20.797 1 88.12 106 CYS A O 1
ATOM 843 N N . LYS A 1 107 ? 1.241 -36.812 -20.875 1 87.38 107 LYS A N 1
ATOM 844 C CA . LYS A 1 107 ? 0.19 -37 -21.875 1 87.38 107 LYS A CA 1
ATOM 845 C C . LYS A 1 107 ? 0.77 -37.5 -23.203 1 87.38 107 LYS A C 1
ATOM 847 O O . LYS A 1 107 ? 0.161 -38.344 -23.875 1 87.38 107 LYS A O 1
ATOM 852 N N . GLN A 1 108 ? 1.914 -37.062 -23.562 1 86.88 108 GLN A N 1
ATOM 853 C CA . GLN A 1 108 ? 2.564 -37.438 -24.812 1 86.88 108 GLN A CA 1
ATOM 854 C C . GLN A 1 108 ? 3.09 -38.875 -24.734 1 86.88 108 GLN A C 1
ATOM 856 O O . GLN A 1 108 ? 3.043 -39.594 -25.734 1 86.88 108 GLN A O 1
ATOM 861 N N . HIS A 1 109 ? 3.453 -39.406 -23.672 1 79.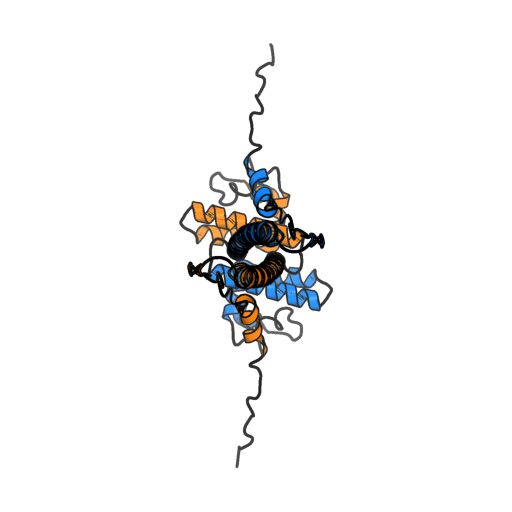06 109 HIS A N 1
ATOM 862 C CA . HIS A 1 109 ? 4.055 -40.719 -23.531 1 79.06 109 HIS A CA 1
ATOM 863 C C . HIS A 1 109 ? 3.02 -41.75 -23.109 1 79.06 109 HIS A C 1
ATOM 865 O O . HIS A 1 109 ? 3.271 -42.969 -23.172 1 79.06 109 HIS A O 1
ATOM 871 N N . ASN A 1 110 ? 1.937 -41.469 -22.516 1 68.5 110 ASN A N 1
ATOM 872 C CA . ASN A 1 110 ? 0.838 -42.406 -22.266 1 68.5 110 ASN A CA 1
ATOM 873 C C . ASN A 1 110 ? -0.027 -42.594 -23.516 1 68.5 110 ASN A C 1
ATOM 875 O O . ASN A 1 110 ? -0.688 -43.625 -23.656 1 68.5 110 ASN A O 1
ATOM 879 N N . LEU A 1 111 ? -0.361 -41.656 -24.359 1 57.69 111 LEU A N 1
ATOM 880 C CA . LEU A 1 111 ? -1.07 -41.781 -25.625 1 57.69 111 LEU A CA 1
ATOM 881 C C . LEU A 1 111 ? -0.355 -42.75 -26.562 1 57.69 111 LEU A C 1
ATOM 883 O O . LEU A 1 111 ? -0.897 -43.156 -27.594 1 57.69 111 LEU A O 1
ATOM 887 N N . SER A 1 112 ? 0.852 -43.156 -26.422 1 52.19 112 SER A N 1
ATOM 888 C CA . SER A 1 112 ? 1.253 -44.188 -27.391 1 52.19 112 SER A CA 1
ATOM 889 C C . SER A 1 112 ? 0.396 -45.438 -27.266 1 52.19 112 SER A C 1
ATOM 891 O O . SER A 1 112 ? 0.412 -46.312 -28.141 1 52.19 112 SER A O 1
ATOM 893 N N . SER A 1 113 ? -0.227 -45.969 -26.156 1 48.19 113 SER A N 1
ATOM 894 C CA . SER A 1 113 ? -1.092 -47.094 -26.484 1 48.19 113 SER A CA 1
ATOM 895 C C . SER A 1 113 ? -2.449 -46.594 -27 1 48.19 113 SER A C 1
ATOM 897 O O . SER A 1 113 ? -3.18 -47.375 -27.641 1 48.19 113 SER A O 1
ATOM 899 N N . ALA A 1 114 ? -3.463 -45.781 -26.312 1 45.75 114 ALA A N 1
ATOM 900 C CA . ALA A 1 114 ? -4.797 -45.531 -26.859 1 45.75 114 ALA A CA 1
ATOM 901 C C . ALA A 1 114 ? -4.777 -44.375 -27.828 1 45.75 114 ALA A C 1
ATOM 903 O O . ALA A 1 114 ? -3.896 -43.5 -27.75 1 45.75 114 ALA A O 1
ATOM 904 N N . PRO A 1 115 ? -5.789 -44.312 -28.953 1 43.22 115 PRO A N 1
ATOM 905 C CA . PRO A 1 115 ? -5.984 -43.312 -30.016 1 43.22 115 PRO A CA 1
ATOM 906 C C . PRO A 1 115 ? -6.082 -41.875 -29.5 1 43.22 115 PRO A C 1
ATOM 908 O O . PRO A 1 115 ? -6.547 -41.656 -28.375 1 43.22 115 PRO A O 1
ATOM 911 N N . SER A 1 116 ? -5.395 -40.875 -30.062 1 42.78 116 SER A N 1
ATOM 912 C CA . SER A 1 116 ? -5.055 -39.469 -29.859 1 42.78 116 SER A CA 1
ATOM 913 C C . SER A 1 116 ? -6.309 -38.625 -29.703 1 42.78 116 SER A C 1
ATOM 915 O O . SER A 1 116 ? -6.949 -38.25 -30.688 1 42.78 116 SER A O 1
ATOM 917 N N . THR A 1 117 ? -7.359 -38.875 -28.953 1 34.91 117 THR A N 1
ATOM 918 C CA . THR A 1 117 ? -8.312 -37.781 -29.031 1 34.91 117 THR A CA 1
ATOM 919 C C . THR A 1 117 ? -7.723 -36.5 -28.438 1 34.91 117 THR A C 1
ATOM 921 O O . THR A 1 117 ? -7.246 -36.5 -27.297 1 34.91 117 THR A O 1
ATOM 924 N N . SER A 1 118 ? -7.316 -35.562 -29.281 1 36.25 118 SER A N 1
ATOM 925 C CA . SER A 1 118 ? -6.75 -34.219 -29.109 1 36.25 118 SER A CA 1
ATOM 926 C C . SER A 1 118 ? -7.633 -33.375 -28.219 1 36.25 118 SER A C 1
ATOM 928 O O . SER A 1 118 ? -8.68 -32.875 -28.656 1 36.25 118 SER A O 1
ATOM 930 N N . SER A 1 119 ? -8.086 -33.719 -27.078 1 35 119 SER A N 1
ATOM 931 C CA . SER A 1 119 ? -8.805 -32.625 -26.469 1 35 119 SER A CA 1
ATOM 932 C C . SER A 1 119 ? -7.863 -31.469 -26.141 1 35 119 SER A C 1
ATOM 934 O O . SER A 1 119 ? -6.812 -31.672 -25.531 1 35 119 SER A O 1
ATOM 936 N N . HIS A 1 120 ? -7.871 -30.422 -26.953 1 32.22 120 HIS A N 1
ATOM 937 C CA . HIS A 1 120 ? -7.246 -29.109 -26.844 1 32.22 120 HIS A CA 1
ATOM 938 C C . HIS A 1 120 ? -7.523 -28.469 -25.484 1 32.22 120 HIS A C 1
ATOM 940 O O . HIS A 1 120 ? -8.672 -28.172 -25.156 1 32.22 120 HIS A O 1
ATOM 946 N N . PHE A 1 121 ? -6.934 -28.969 -24.438 1 32.16 121 PHE A N 1
ATOM 947 C CA . PHE A 1 121 ? -7.043 -28.141 -23.234 1 32.16 121 PHE A CA 1
ATOM 948 C C . PHE A 1 121 ? -6.484 -26.75 -23.484 1 32.16 121 PHE A C 1
ATOM 950 O O . PHE A 1 121 ? -5.402 -26.594 -24.062 1 32.16 121 PHE A O 1
ATOM 957 N N . SER A 1 122 ? -7.395 -25.828 -23.75 1 31.38 122 SER A N 1
ATOM 958 C CA . SER A 1 122 ? -7.062 -24.422 -23.875 1 31.38 122 SER A CA 1
ATOM 959 C C . SER A 1 122 ? -6.273 -23.922 -22.656 1 31.38 122 SER A C 1
ATOM 961 O O . SER A 1 122 ? -6.734 -24.062 -21.516 1 31.38 122 SER A O 1
ATOM 963 N N . ASN A 1 123 ? -5.027 -24.172 -22.672 1 36.31 123 ASN A N 1
ATOM 964 C CA . ASN A 1 123 ? -4.102 -23.531 -21.75 1 36.31 123 ASN A CA 1
ATOM 965 C C . ASN A 1 123 ? -4.359 -22.016 -21.672 1 36.31 123 ASN A C 1
ATOM 967 O O . ASN A 1 123 ? -3.99 -21.266 -22.578 1 36.31 123 ASN A O 1
ATOM 971 N N . THR A 1 124 ? -5.543 -21.672 -21.328 1 29.48 124 THR A N 1
ATOM 972 C CA . THR A 1 124 ? -5.562 -20.219 -21.172 1 29.48 124 THR A CA 1
ATOM 973 C C . THR A 1 124 ? -4.453 -19.766 -20.234 1 29.48 124 THR A C 1
ATOM 975 O O . THR A 1 124 ? -4.414 -20.156 -19.062 1 29.48 124 THR A O 1
ATOM 978 N N . PRO A 1 125 ? -3.326 -19.531 -20.828 1 32.34 125 PRO A N 1
ATOM 979 C CA . PRO A 1 125 ? -2.287 -18.938 -19.984 1 32.34 125 PRO A CA 1
ATOM 980 C C . PRO A 1 125 ? -2.812 -17.797 -19.109 1 32.34 125 PRO A C 1
ATOM 982 O O . PRO A 1 125 ? -3.527 -16.922 -19.609 1 32.34 125 PRO A O 1
ATOM 985 N N . ILE A 1 126 ? -3.246 -18.141 -17.984 1 33.44 126 ILE A N 1
ATOM 986 C CA . ILE A 1 126 ? -3.436 -16.969 -17.125 1 33.44 126 ILE A CA 1
ATOM 987 C C . ILE A 1 126 ? -2.219 -16.047 -17.234 1 33.44 126 ILE A C 1
ATOM 989 O O . ILE A 1 126 ? -1.233 -16.234 -16.5 1 33.44 126 ILE A O 1
ATOM 993 N N . GLY A 1 127 ? -1.579 -16.062 -18.344 1 30.14 127 GLY A N 1
ATOM 994 C CA . GLY A 1 127 ? -0.484 -15.102 -18.375 1 30.14 127 GLY A CA 1
ATOM 995 C C . GLY A 1 127 ? -0.91 -13.703 -17.984 1 30.14 127 GLY A C 1
ATOM 996 O O . GLY A 1 127 ? -1.276 -12.898 -18.844 1 30.14 127 GLY A O 1
ATOM 997 N N . ALA A 1 128 ? -1.725 -13.617 -17.031 1 29.7 128 ALA A N 1
ATOM 998 C CA . ALA A 1 128 ? -1.847 -12.18 -16.766 1 29.7 128 ALA A CA 1
ATOM 999 C C . ALA A 1 128 ? -0.473 -11.531 -16.641 1 29.7 128 ALA A C 1
ATOM 1001 O O . ALA A 1 128 ? 0.388 -12.023 -15.906 1 29.7 128 ALA A O 1
ATOM 1002 N N . ASN A 1 129 ? 0.041 -11.039 -17.719 1 28.05 129 ASN A N 1
ATOM 1003 C CA . ASN A 1 129 ? 1.12 -10.062 -17.734 1 28.05 129 ASN A CA 1
ATOM 1004 C C . ASN A 1 129 ? 1.033 -9.117 -16.531 1 28.05 129 ASN A C 1
ATOM 1006 O O . ASN A 1 129 ? 0.255 -8.156 -16.547 1 28.05 129 ASN A O 1
ATOM 1010 N N . LEU A 1 130 ? 0.86 -9.656 -15.453 1 30.5 130 LEU A N 1
ATOM 1011 C CA . LEU A 1 130 ? 1.179 -8.633 -14.461 1 30.5 130 LEU A CA 1
ATOM 1012 C C . LEU A 1 130 ? 2.434 -7.867 -14.859 1 30.5 130 LEU A C 1
ATOM 1014 O O . LEU A 1 130 ? 3.539 -8.414 -14.82 1 30.5 130 LEU A O 1
ATOM 1018 N N . ASN A 1 131 ? 2.41 -7.195 -15.906 1 28.55 131 ASN A N 1
ATOM 1019 C CA . ASN A 1 131 ? 3.469 -6.219 -16.156 1 28.55 131 ASN A CA 1
ATOM 1020 C C . ASN A 1 131 ? 4.105 -5.742 -14.852 1 28.55 131 ASN A C 1
ATOM 1022 O O . ASN A 1 131 ? 3.445 -5.117 -14.023 1 28.55 131 ASN A O 1
ATOM 1026 N N . THR A 1 132 ? 4.898 -6.547 -14.227 1 32.62 132 THR A N 1
ATOM 1027 C CA . THR A 1 132 ? 5.883 -6.008 -13.297 1 32.62 132 THR A CA 1
ATOM 1028 C C . THR A 1 132 ? 6.203 -4.555 -13.625 1 32.62 132 THR A C 1
ATOM 1030 O O . THR A 1 132 ? 7.195 -4.008 -13.148 1 32.62 132 THR A O 1
ATOM 1033 N N . SER A 1 133 ? 5.602 -4.094 -14.688 1 33.56 133 SER A N 1
ATOM 1034 C CA . SER A 1 133 ? 5.801 -2.684 -15 1 33.56 133 SER A CA 1
ATOM 1035 C C . SER A 1 133 ? 5.438 -1.798 -13.812 1 33.56 133 SER A C 1
ATOM 1037 O O . SER A 1 133 ? 5.652 -0.584 -13.844 1 33.56 133 SER A O 1
ATOM 1039 N N . PHE A 1 134 ? 4.629 -2.451 -13 1 34.88 134 PHE A N 1
ATOM 1040 C CA . PHE A 1 134 ? 4.438 -1.478 -11.938 1 34.88 134 PHE A CA 1
ATOM 1041 C C . PHE A 1 134 ? 5.766 -1.13 -11.273 1 34.88 134 PHE A C 1
ATOM 1043 O O . PHE A 1 134 ? 5.984 0.016 -10.875 1 34.88 134 PHE A O 1
ATOM 1050 N N . MET A 1 135 ? 6.66 -2.102 -11.125 1 35.19 135 MET A N 1
ATOM 1051 C CA . MET A 1 135 ? 7.988 -1.735 -10.641 1 35.19 135 MET A CA 1
ATOM 1052 C C . MET A 1 135 ? 8.781 -1.005 -11.711 1 35.19 135 MET A C 1
ATOM 1054 O O . MET A 1 135 ? 9.805 -0.388 -11.422 1 35.19 135 MET A O 1
ATOM 1058 N N . ASP A 1 136 ? 8.633 -1.314 -13.016 1 33.81 136 ASP A N 1
ATOM 1059 C CA . ASP A 1 136 ? 9.398 -0.572 -14.008 1 33.81 136 ASP A CA 1
ATOM 1060 C C . ASP A 1 136 ? 9.023 0.908 -14 1 33.81 136 ASP A C 1
ATOM 1062 O O . ASP A 1 136 ? 9.781 1.751 -14.484 1 33.81 136 ASP A O 1
ATOM 1066 N N . SER A 1 137 ? 7.918 1.221 -13.633 1 32.16 137 SER A N 1
ATOM 1067 C CA . SER A 1 137 ? 7.66 2.656 -13.578 1 32.16 137 SER A CA 1
ATOM 1068 C C . SER A 1 137 ? 8.57 3.338 -12.562 1 32.16 137 SER A C 1
ATOM 1070 O O . SER A 1 137 ? 8.609 4.566 -12.484 1 32.16 137 SER A O 1
ATOM 1072 N N . THR A 1 138 ? 9.102 2.57 -11.633 1 31.97 138 THR A N 1
ATOM 1073 C CA . THR A 1 138 ? 10.094 3.283 -10.836 1 31.97 138 THR A CA 1
ATOM 1074 C C . THR A 1 138 ? 11.391 3.465 -11.625 1 31.97 138 THR A C 1
ATOM 1076 O O . THR A 1 138 ? 12.281 4.211 -11.203 1 31.97 138 THR A O 1
ATOM 1079 N N . LYS A 1 139 ? 11.75 2.605 -12.609 1 33.09 139 LYS A N 1
ATOM 1080 C CA . LYS A 1 139 ? 13.008 2.822 -13.312 1 33.09 139 LYS A CA 1
ATOM 1081 C C . LYS A 1 139 ? 12.922 4.051 -14.219 1 33.09 139 LYS A C 1
ATOM 1083 O O . LYS A 1 139 ? 13.953 4.586 -14.641 1 33.09 139 LYS A O 1
ATOM 1088 N N . GLU A 1 140 ? 11.852 4.406 -14.828 1 30.09 140 GLU A N 1
ATOM 1089 C CA . GLU A 1 140 ? 11.914 5.598 -15.672 1 30.09 140 GLU A CA 1
ATOM 1090 C C . GLU A 1 140 ? 12.273 6.836 -14.859 1 30.09 140 GLU A C 1
ATOM 1092 O O . GLU A 1 140 ? 12.656 7.863 -15.414 1 30.09 140 GLU A O 1
ATOM 1097 N N . ALA A 1 141 ? 12 6.918 -13.609 1 29.72 141 ALA A N 1
ATOM 1098 C CA . ALA A 1 141 ? 12.492 8.125 -12.953 1 29.72 141 ALA A CA 1
ATOM 1099 C C . ALA A 1 141 ? 14.016 8.141 -12.891 1 29.72 141 ALA A C 1
ATOM 1101 O O . ALA A 1 141 ? 14.625 9.125 -12.461 1 29.72 141 ALA A O 1
ATOM 1102 N N . GLN A 1 142 ? 14.695 7.023 -13 1 26.58 142 GLN A N 1
ATOM 1103 C CA . GLN A 1 142 ? 16.141 7.117 -12.875 1 26.58 142 GLN A CA 1
ATOM 1104 C C . GLN A 1 142 ? 16.766 7.73 -14.125 1 26.58 142 GLN A C 1
ATOM 1106 O O . GLN A 1 142 ? 17.672 8.562 -14.031 1 26.58 142 GLN A O 1
ATOM 1111 N N . LEU A 1 143 ? 16.781 7.02 -15.234 1 26.52 143 LEU A N 1
ATOM 1112 C CA . LEU A 1 143 ? 17.953 6.977 -16.125 1 26.52 143 LEU A CA 1
ATOM 1113 C C . LEU A 1 143 ? 17.984 8.195 -17.031 1 26.52 143 LEU A C 1
ATOM 1115 O O . LEU A 1 143 ? 18.906 8.359 -17.828 1 26.52 143 LEU A O 1
ATOM 1119 N N . ASN A 1 144 ? 16.906 8.852 -17.25 1 24.25 144 ASN A N 1
ATOM 1120 C CA . ASN A 1 144 ? 17.188 9.602 -18.469 1 24.25 144 ASN A CA 1
ATOM 1121 C C . ASN A 1 144 ? 18.203 10.711 -18.219 1 24.25 144 ASN A C 1
ATOM 1123 O O . ASN A 1 144 ? 17.844 11.891 -18.219 1 24.25 144 ASN A O 1
ATOM 1127 N N . GLY A 1 145 ? 18.906 10.641 -17.141 1 24.5 145 GLY A N 1
ATOM 1128 C CA . GLY A 1 145 ? 19.859 11.734 -17.062 1 24.5 145 GLY A CA 1
ATOM 1129 C C . GLY A 1 145 ? 20.891 11.695 -18.156 1 24.5 145 GLY A C 1
ATOM 1130 O O . GLY A 1 145 ? 22.094 11.867 -17.906 1 24.5 145 GLY A O 1
ATOM 1131 N N . ASP A 1 146 ? 20.641 10.898 -19.219 1 23.86 146 ASP A N 1
ATOM 1132 C CA . ASP A 1 146 ? 21.828 10.859 -20.078 1 23.86 146 ASP A CA 1
ATOM 1133 C C . ASP A 1 146 ? 22.266 12.266 -20.469 1 23.86 146 ASP A C 1
ATOM 1135 O O . ASP A 1 146 ? 21.5 13.219 -20.344 1 23.86 146 ASP A O 1
ATOM 1139 N N . ASN A 1 147 ? 23.203 12.359 -21.484 1 24.67 147 ASN A N 1
ATOM 1140 C CA . ASN A 1 147 ? 24.391 12.992 -22.062 1 24.67 147 ASN A CA 1
ATOM 1141 C C . ASN A 1 147 ? 24.016 14.242 -22.859 1 24.67 147 ASN A C 1
ATOM 1143 O O . ASN A 1 147 ? 23.797 14.172 -24.062 1 24.67 147 ASN A O 1
ATOM 1147 N N . GLY A 1 148 ? 23.031 15.031 -22.469 1 22.28 148 GLY A N 1
ATOM 1148 C CA . GLY A 1 148 ? 23 16.156 -23.391 1 22.28 148 GLY A CA 1
ATOM 1149 C C . GLY A 1 148 ? 24.344 16.875 -23.5 1 22.28 148 GLY A C 1
ATOM 1150 O O . GLY A 1 148 ? 24.875 17.344 -22.5 1 22.28 148 GLY A O 1
ATOM 1151 N N . GLY A 1 149 ? 25.203 16.344 -24.359 1 24.8 149 GLY A N 1
ATOM 1152 C CA . GLY A 1 149 ? 26.422 16.938 -24.891 1 24.8 149 GLY A CA 1
ATOM 1153 C C . GLY A 1 149 ? 26.266 18.406 -25.234 1 24.8 149 GLY A C 1
ATOM 1154 O O . GLY A 1 149 ? 25.312 18.781 -25.922 1 24.8 149 GLY A O 1
ATOM 1155 N N . VAL A 1 150 ? 26.562 19.266 -24.328 1 24.08 150 VAL A N 1
ATOM 1156 C CA . VAL A 1 150 ? 26.719 20.703 -24.516 1 24.08 150 VAL A CA 1
ATOM 1157 C C . VAL A 1 150 ? 27.703 20.969 -25.656 1 24.08 150 VAL A C 1
ATOM 1159 O O . VAL A 1 150 ? 28.828 20.438 -25.641 1 24.08 150 VAL A O 1
ATOM 1162 N N . ASP A 1 151 ? 27.234 21.109 -26.891 1 24.39 151 ASP A N 1
ATOM 1163 C CA . ASP A 1 151 ? 28 21.609 -28.031 1 24.39 151 ASP A CA 1
ATOM 1164 C C . ASP A 1 151 ? 28.641 22.953 -27.719 1 24.39 151 ASP A C 1
ATOM 1166 O O . ASP A 1 151 ? 27.953 23.875 -27.266 1 24.39 151 ASP A O 1
ATOM 1170 N N . PRO A 1 152 ? 29.969 23.125 -27.391 1 24.94 152 PRO A N 1
ATOM 1171 C CA . PRO A 1 152 ? 30.828 24.297 -27.172 1 24.94 152 PRO A CA 1
ATOM 1172 C C . PRO A 1 152 ? 30.812 25.266 -28.344 1 24.94 152 PRO A C 1
ATOM 1174 O O . PRO A 1 152 ? 31.562 26.25 -28.359 1 24.94 152 PRO A O 1
ATOM 1177 N N . GLN A 1 153 ? 29.891 25.375 -29.281 1 21.42 153 GLN A N 1
ATOM 1178 C CA . GLN A 1 153 ? 30.312 26.047 -30.516 1 21.42 153 GLN A CA 1
ATOM 1179 C C . GLN A 1 153 ? 30.438 27.562 -30.297 1 21.42 153 GLN A C 1
ATOM 1181 O O . GLN A 1 153 ? 30.969 28.266 -31.156 1 21.42 153 GLN A O 1
ATOM 1186 N N . GLY A 1 154 ? 29.859 28.375 -29.5 1 22.72 154 GLY A N 1
ATOM 1187 C CA . GLY A 1 154 ? 29.688 29.688 -30.094 1 22.72 154 GLY A CA 1
ATOM 1188 C C . GLY A 1 154 ? 30.984 30.438 -30.281 1 22.72 154 GLY A C 1
ATOM 1189 O O . GLY A 1 154 ? 31.828 30.438 -29.375 1 22.72 154 GLY A O 1
ATOM 1190 N N . LYS A 1 155 ? 31.484 30.781 -31.578 1 29.27 155 LYS A N 1
ATOM 1191 C CA . LYS A 1 155 ? 32.438 31.609 -32.312 1 29.27 155 LYS A CA 1
ATOM 1192 C C . LYS A 1 155 ? 32.375 33.062 -31.859 1 29.27 155 LYS A C 1
ATOM 1194 O O . LYS A 1 155 ? 31.281 33.594 -31.688 1 29.27 155 LYS A O 1
ATOM 1199 N N . PRO A 1 156 ? 33.625 33.781 -31.438 1 22.31 156 PRO A N 1
ATOM 1200 C CA . PRO A 1 156 ? 33.719 35.188 -31.781 1 22.31 156 PRO A CA 1
ATOM 1201 C C . PRO A 1 156 ? 33.594 35.469 -33.281 1 22.31 156 PRO A C 1
ATOM 1203 O O . PRO A 1 156 ? 33.844 34.562 -34.094 1 22.31 156 PRO A O 1
ATOM 1206 N N . MET B 1 1 ? 19.891 23.453 -8.656 1 72.81 1 MET B N 1
ATOM 1207 C CA . MET B 1 1 ? 18.516 23.484 -9.172 1 72.81 1 MET B CA 1
ATOM 1208 C C . MET B 1 1 ? 17.516 23.266 -8.047 1 72.81 1 MET B C 1
ATOM 1210 O O . MET B 1 1 ? 17.781 22.531 -7.098 1 72.81 1 MET B O 1
ATOM 1214 N N . VAL B 1 2 ? 16.516 24.062 -8.008 1 93.44 2 VAL B N 1
ATOM 1215 C CA . VAL B 1 2 ? 15.445 24.047 -7.008 1 93.44 2 VAL B CA 1
ATOM 1216 C C . VAL B 1 2 ? 14.594 22.797 -7.176 1 93.44 2 VAL B C 1
ATOM 1218 O O . VAL B 1 2 ? 14.211 22.453 -8.297 1 93.44 2 VAL B O 1
ATOM 1221 N N . CYS B 1 3 ? 14.453 22.109 -6.133 1 95.56 3 CYS B N 1
ATOM 1222 C CA . CYS B 1 3 ? 13.648 20.906 -6.25 1 95.56 3 CYS B CA 1
ATOM 1223 C C . CYS B 1 3 ? 12.164 21.25 -6.34 1 95.56 3 CYS B C 1
ATOM 1225 O O . CYS B 1 3 ? 11.773 22.391 -6.09 1 95.56 3 CYS B O 1
ATOM 1227 N N . ALA B 1 4 ? 11.352 20.344 -6.68 1 97.38 4 ALA B N 1
ATOM 1228 C CA . ALA B 1 4 ? 9.914 20.562 -6.848 1 97.38 4 ALA B CA 1
ATOM 1229 C C . ALA B 1 4 ? 9.258 20.953 -5.523 1 97.38 4 ALA B C 1
ATOM 1231 O O . ALA B 1 4 ? 8.312 21.734 -5.5 1 97.38 4 ALA B O 1
ATOM 1232 N N . ALA B 1 5 ? 9.797 20.344 -4.438 1 97.31 5 ALA B N 1
ATOM 1233 C CA . ALA B 1 5 ? 9.25 20.641 -3.115 1 97.31 5 ALA B CA 1
ATOM 1234 C C . ALA B 1 5 ? 9.453 22.109 -2.752 1 97.31 5 ALA B C 1
ATOM 1236 O O . ALA B 1 5 ? 8.5 22.797 -2.387 1 97.31 5 ALA B O 1
ATOM 1237 N N . CYS B 1 6 ? 10.562 22.578 -2.906 1 97.06 6 CYS B N 1
ATOM 1238 C CA . CYS B 1 6 ? 10.891 23.953 -2.549 1 97.06 6 CYS B CA 1
ATOM 1239 C C . CYS B 1 6 ? 10.234 24.938 -3.518 1 97.06 6 CYS B C 1
ATOM 1241 O O . CYS B 1 6 ? 9.797 26.016 -3.115 1 97.06 6 CYS B O 1
ATOM 1243 N N . LYS B 1 7 ? 10.18 24.594 -4.73 1 96.12 7 LYS B N 1
ATOM 1244 C CA . LYS B 1 7 ? 9.492 25.406 -5.719 1 96.12 7 LYS B CA 1
ATO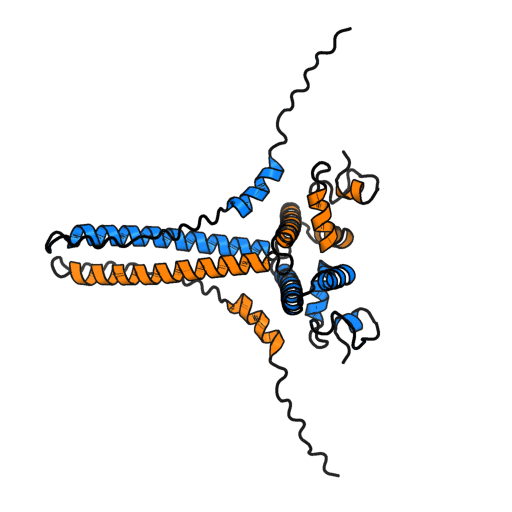M 1245 C C . LYS B 1 7 ? 8.016 25.578 -5.367 1 96.12 7 LYS B C 1
ATOM 1247 O O . LYS B 1 7 ? 7.496 26.688 -5.363 1 96.12 7 LYS B O 1
ATOM 1252 N N . TYR B 1 8 ? 7.41 24.453 -5.102 1 95.44 8 TYR B N 1
ATOM 1253 C CA . TYR B 1 8 ? 5.984 24.438 -4.781 1 95.44 8 TYR B CA 1
ATOM 1254 C C . TYR B 1 8 ? 5.711 25.203 -3.496 1 95.44 8 TYR B C 1
ATOM 1256 O O . TYR B 1 8 ? 4.691 25.906 -3.381 1 95.44 8 TYR B O 1
ATOM 1264 N N . GLN B 1 9 ? 6.605 25.031 -2.592 1 94.56 9 GLN B N 1
ATOM 1265 C CA . GLN B 1 9 ? 6.426 25.672 -1.293 1 94.56 9 GLN B CA 1
ATOM 1266 C C . GLN B 1 9 ? 6.957 27.109 -1.306 1 94.56 9 GLN B C 1
ATOM 1268 O O . GLN B 1 9 ? 6.926 27.797 -0.283 1 94.56 9 GLN B O 1
ATOM 1273 N N . ARG B 1 10 ? 7.488 27.562 -2.387 1 94.06 10 ARG B N 1
ATOM 1274 C CA . ARG B 1 10 ? 8.023 28.906 -2.582 1 94.06 10 ARG B CA 1
ATOM 1275 C C . ARG B 1 10 ? 9.102 29.219 -1.546 1 94.06 10 ARG B C 1
ATOM 1277 O O . ARG B 1 10 ? 9.062 30.266 -0.91 1 94.06 10 ARG B O 1
ATOM 1284 N N . ARG B 1 11 ? 10 28.297 -1.43 1 92.19 11 ARG B N 1
ATOM 1285 C CA . ARG B 1 11 ? 11.156 28.469 -0.547 1 92.19 11 ARG B CA 1
ATOM 1286 C C . ARG B 1 11 ? 12.461 28.297 -1.312 1 92.19 11 ARG B C 1
ATOM 1288 O O . ARG B 1 11 ? 12.477 27.719 -2.402 1 92.19 11 ARG B O 1
ATOM 1295 N N . LYS B 1 12 ? 13.445 28.875 -0.643 1 92.19 12 LYS B N 1
ATOM 1296 C CA . LYS B 1 12 ? 14.781 28.672 -1.199 1 92.19 12 LYS B CA 1
ATOM 1297 C C . LYS B 1 12 ? 15.273 27.25 -0.921 1 92.19 12 LYS B C 1
ATOM 1299 O O . LYS B 1 12 ? 15.336 26.828 0.234 1 92.19 12 LYS B O 1
ATOM 1304 N N . CYS B 1 13 ? 15.617 26.609 -2.02 1 94.5 13 CYS B N 1
ATOM 1305 C CA . CYS B 1 13 ? 16.109 25.25 -1.883 1 94.5 13 CYS B CA 1
ATOM 1306 C C . CYS B 1 13 ? 17.562 25.234 -1.43 1 94.5 13 CYS B C 1
ATOM 1308 O O . CYS B 1 13 ? 18.391 25.969 -1.971 1 94.5 13 CYS B O 1
ATOM 1310 N N . SER B 1 14 ? 17.922 24.516 -0.434 1 93.5 14 SER B N 1
ATOM 1311 C CA . SER B 1 14 ? 19.266 24.453 0.129 1 93.5 14 SER B CA 1
ATOM 1312 C C . SER B 1 14 ? 19.906 23.109 -0.143 1 93.5 14 SER B C 1
ATOM 1314 O O . SER B 1 14 ? 19.219 22.109 -0.396 1 93.5 14 SER B O 1
ATOM 1316 N N . PRO B 1 15 ? 21.203 23.125 -0.168 1 90.25 15 PRO B N 1
ATOM 1317 C CA . PRO B 1 15 ? 21.906 21.844 -0.326 1 90.25 15 PRO B CA 1
ATOM 1318 C C . PRO B 1 15 ? 21.531 20.844 0.757 1 90.25 15 PRO B C 1
ATOM 1320 O O . PRO B 1 15 ? 21.719 19.641 0.572 1 90.25 15 PRO B O 1
ATOM 1323 N N . SER B 1 16 ? 20.891 21.312 1.767 1 90.62 16 SER B N 1
ATOM 1324 C CA . SER B 1 16 ? 20.562 20.438 2.893 1 90.62 16 SER B CA 1
ATOM 1325 C C . SER B 1 16 ? 19.094 20.031 2.861 1 90.62 16 SER B C 1
ATOM 1327 O O . SER B 1 16 ? 18.578 19.453 3.82 1 90.62 16 SER B O 1
ATOM 1329 N N . CYS B 1 17 ? 18.469 20.312 1.739 1 95.25 17 CYS B N 1
ATOM 1330 C CA . CYS B 1 17 ? 17.062 19.938 1.652 1 95.25 17 CYS B CA 1
ATOM 1331 C C . CYS B 1 17 ? 16.906 18.422 1.649 1 95.25 17 CYS B C 1
ATOM 1333 O O . CYS B 1 17 ? 17.391 17.75 0.75 1 95.25 17 CYS B O 1
ATOM 1335 N N . ASP B 1 18 ? 16.094 17.969 2.561 1 94.94 18 ASP B N 1
ATOM 1336 C CA . ASP B 1 18 ? 15.922 16.531 2.746 1 94.94 18 ASP B CA 1
ATOM 1337 C C . ASP B 1 18 ? 15.109 15.914 1.604 1 94.94 18 ASP B C 1
ATOM 1339 O O . ASP B 1 18 ? 15.188 14.711 1.355 1 94.94 18 ASP B O 1
ATOM 1343 N N . LEU B 1 19 ? 14.383 16.75 0.873 1 97.12 19 LEU B N 1
ATOM 1344 C CA . LEU B 1 19 ? 13.445 16.234 -0.114 1 97.12 19 LEU B CA 1
ATOM 1345 C C . LEU B 1 19 ? 14.023 16.344 -1.522 1 97.12 19 LEU B C 1
ATOM 1347 O O . LEU B 1 19 ? 13.547 15.672 -2.445 1 97.12 19 LEU B O 1
ATOM 1351 N N . ALA B 1 20 ? 15.078 17.062 -1.705 1 96.44 20 ALA B N 1
ATOM 1352 C CA . ALA B 1 20 ? 15.648 17.391 -3.012 1 96.44 20 ALA B CA 1
ATOM 1353 C C . ALA B 1 20 ? 16.016 16.125 -3.785 1 96.44 20 ALA B C 1
ATOM 1355 O O . ALA B 1 20 ? 15.773 16.031 -4.992 1 96.44 20 ALA B O 1
ATOM 1356 N N . PRO B 1 21 ? 16.531 15.109 -3.15 1 95.62 21 PRO B N 1
ATOM 1357 C CA . PRO B 1 21 ? 16.938 13.914 -3.9 1 95.62 21 PRO B CA 1
ATOM 1358 C C . PRO B 1 21 ? 15.742 13.156 -4.477 1 95.62 21 PRO B C 1
ATOM 1360 O O . PRO B 1 21 ? 15.906 12.367 -5.414 1 95.62 21 PRO B O 1
ATOM 1363 N N . TYR B 1 22 ? 14.578 13.477 -3.992 1 97.38 22 TYR B N 1
ATOM 1364 C CA . TYR B 1 22 ? 13.469 12.586 -4.305 1 97.38 22 TYR B CA 1
ATOM 1365 C C . TYR B 1 22 ? 12.438 13.289 -5.184 1 97.38 22 TYR B C 1
ATOM 1367 O O . TYR B 1 22 ? 11.57 12.641 -5.77 1 97.38 22 TYR B O 1
ATOM 1375 N N . PHE B 1 23 ? 12.547 14.562 -5.281 1 98.06 23 PHE B N 1
ATOM 1376 C CA . PHE B 1 23 ? 11.531 15.328 -5.988 1 98.06 23 PHE B CA 1
ATOM 1377 C C . PHE B 1 23 ? 12.172 16.266 -7.004 1 98.06 23 PHE B C 1
ATOM 1379 O O . PHE B 1 23 ? 12.383 17.453 -6.719 1 98.06 23 PHE B O 1
ATOM 1386 N N . PRO B 1 24 ? 12.297 15.742 -8.156 1 96.25 24 PRO B N 1
ATOM 1387 C CA . PRO B 1 24 ? 12.938 16.547 -9.203 1 96.25 24 PRO B CA 1
ATOM 1388 C C . PRO B 1 24 ? 12.07 17.703 -9.664 1 96.25 24 PRO B C 1
ATOM 1390 O O . PRO B 1 24 ? 10.859 17.562 -9.805 1 96.25 24 PRO B O 1
ATOM 1393 N N . ALA B 1 25 ? 12.664 18.766 -10.031 1 94.44 25 ALA B N 1
ATOM 1394 C CA . ALA B 1 25 ? 11.984 20.016 -10.383 1 94.44 25 ALA B CA 1
ATOM 1395 C C . ALA B 1 25 ? 11.195 19.859 -11.68 1 94.44 25 ALA B C 1
ATOM 1397 O O . ALA B 1 25 ? 10.172 20.516 -11.875 1 94.44 25 ALA B O 1
ATOM 1398 N N . ASP B 1 26 ? 11.641 18.984 -12.469 1 95.56 26 ASP B N 1
ATOM 1399 C CA . ASP B 1 26 ? 11.023 18.844 -13.789 1 95.56 26 ASP B CA 1
ATOM 1400 C C . ASP B 1 26 ? 9.812 17.922 -13.727 1 95.56 26 ASP B C 1
ATOM 1402 O O . ASP B 1 26 ? 9.078 17.781 -14.711 1 95.56 26 ASP B O 1
ATOM 1406 N N . LYS B 1 27 ? 9.531 17.312 -12.617 1 96.81 27 LYS B N 1
ATOM 1407 C CA . LYS B 1 27 ? 8.367 16.453 -12.414 1 96.81 27 LYS B CA 1
ATOM 1408 C C . LYS B 1 27 ? 7.598 16.859 -11.156 1 96.81 27 LYS B C 1
ATOM 1410 O O . LYS B 1 27 ? 7.461 16.062 -10.227 1 96.81 27 LYS B O 1
ATOM 1415 N N . PRO B 1 28 ? 7.07 18.047 -11.234 1 96.88 28 PRO B N 1
ATOM 1416 C CA . PRO B 1 28 ? 6.43 18.609 -10.031 1 96.88 28 PRO B CA 1
ATOM 1417 C C . PRO B 1 28 ? 5.223 17.781 -9.578 1 96.88 28 PRO B C 1
ATOM 1419 O O . PRO B 1 28 ? 4.84 17.844 -8.406 1 96.88 28 PRO B O 1
ATOM 1422 N N . GLU B 1 29 ? 4.633 17.016 -10.477 1 97.62 29 GLU B N 1
ATOM 1423 C CA . GLU B 1 29 ? 3.447 16.234 -10.148 1 97.62 29 GLU B CA 1
ATOM 1424 C C . GLU B 1 29 ? 3.76 15.172 -9.094 1 97.62 29 GLU B C 1
ATOM 1426 O O . GLU B 1 29 ? 2.896 14.82 -8.289 1 97.62 29 GLU B O 1
ATOM 1431 N N . ILE B 1 30 ? 4.969 14.695 -9.078 1 98.31 30 ILE B N 1
ATOM 1432 C CA . ILE B 1 30 ? 5.367 13.695 -8.102 1 98.31 30 ILE B CA 1
ATOM 1433 C C . ILE B 1 30 ? 5.258 14.273 -6.691 1 98.31 30 ILE B C 1
ATOM 1435 O O . ILE B 1 30 ? 4.664 13.656 -5.805 1 98.31 30 ILE B O 1
ATOM 1439 N N . PHE B 1 31 ? 5.797 15.438 -6.531 1 98.19 31 PHE B N 1
ATOM 1440 C CA . PHE B 1 31 ? 5.727 16.078 -5.227 1 98.19 31 PHE B CA 1
ATOM 1441 C C . PHE B 1 31 ? 4.289 16.453 -4.887 1 98.19 31 PHE B C 1
ATOM 1443 O O . PHE B 1 31 ? 3.854 16.297 -3.742 1 98.19 31 PHE B O 1
ATOM 1450 N N . TYR B 1 32 ? 3.547 16.906 -5.844 1 97.75 32 TYR B N 1
ATOM 1451 C CA . TYR B 1 32 ? 2.176 17.344 -5.613 1 97.75 32 TYR B CA 1
ATOM 1452 C C . TYR B 1 32 ? 1.33 16.219 -5.035 1 97.75 32 TYR B C 1
ATOM 1454 O O . TYR B 1 32 ? 0.61 16.422 -4.055 1 97.75 32 TYR B O 1
ATOM 1462 N N . LYS B 1 33 ? 1.48 15.102 -5.594 1 97.62 33 LYS B N 1
ATOM 1463 C CA . LYS B 1 33 ? 0.698 13.953 -5.148 1 97.62 33 LYS B CA 1
ATOM 1464 C C . LYS B 1 33 ? 1.101 13.531 -3.736 1 97.62 33 LYS B C 1
ATOM 1466 O O . LYS B 1 33 ? 0.242 13.258 -2.895 1 97.62 33 LYS B O 1
ATOM 1471 N N . ALA B 1 34 ? 2.381 13.531 -3.49 1 98.38 34 ALA B N 1
ATOM 1472 C CA . ALA B 1 34 ? 2.879 13.125 -2.178 1 98.38 34 ALA B CA 1
ATOM 1473 C C . ALA B 1 34 ? 2.508 14.148 -1.108 1 98.38 34 ALA B C 1
ATOM 1475 O O . ALA B 1 34 ? 2.113 13.781 0.001 1 98.38 34 ALA B O 1
ATOM 1476 N N . HIS B 1 35 ? 2.602 15.383 -1.477 1 97.5 35 HIS B N 1
ATOM 1477 C CA . HIS B 1 35 ? 2.283 16.469 -0.557 1 97.5 35 HIS B CA 1
ATOM 1478 C C . HIS B 1 35 ? 0.814 16.438 -0.15 1 97.5 35 HIS B C 1
ATOM 1480 O O . HIS B 1 35 ? 0.486 16.641 1.021 1 97.5 35 HIS B O 1
ATOM 1486 N N . ARG B 1 36 ? -0.019 16.203 -1.088 1 96.25 36 ARG B N 1
ATOM 1487 C CA . ARG B 1 36 ? -1.456 16.188 -0.833 1 96.25 36 ARG B CA 1
ATOM 1488 C C . ARG B 1 36 ? -1.835 15.055 0.107 1 96.25 36 ARG B C 1
ATOM 1490 O O . ARG B 1 36 ? -2.752 15.188 0.918 1 96.25 36 ARG B O 1
ATOM 1497 N N . LEU B 1 37 ? -1.116 14.047 0.049 1 97.75 37 LEU B N 1
ATOM 1498 C CA . LEU B 1 37 ? -1.479 12.852 0.796 1 97.75 37 LEU B CA 1
ATOM 1499 C C . LEU B 1 37 ? -0.814 12.844 2.168 1 97.75 37 LEU B C 1
ATOM 1501 O O . LEU B 1 37 ? -1.452 12.508 3.17 1 97.75 37 LEU B O 1
ATOM 1505 N N . PHE B 1 38 ? 0.433 13.281 2.238 1 97.69 38 PHE B N 1
ATOM 1506 C CA . PHE B 1 38 ? 1.195 13.062 3.461 1 97.69 38 PHE B CA 1
ATOM 1507 C C . PHE B 1 38 ? 1.57 14.391 4.109 1 97.69 38 PHE B C 1
ATOM 1509 O O . PHE B 1 38 ? 1.753 14.469 5.324 1 97.69 38 PHE B O 1
ATOM 1516 N N . GLY B 1 39 ? 1.782 15.43 3.303 1 96.69 39 GLY B N 1
ATOM 1517 C CA . GLY B 1 39 ? 2.312 16.688 3.801 1 96.69 39 GLY B CA 1
ATOM 1518 C C . GLY B 1 39 ? 3.826 16.703 3.916 1 96.69 39 GLY B C 1
ATOM 1519 O O . GLY B 1 39 ? 4.445 15.641 4.062 1 96.69 39 GLY B O 1
ATOM 1520 N N . VAL B 1 40 ? 4.398 17.875 3.867 1 96.5 40 VAL B N 1
ATOM 1521 C CA . VAL B 1 40 ? 5.848 18.047 3.889 1 96.5 40 VAL B CA 1
ATOM 1522 C C . VAL B 1 40 ? 6.391 17.656 5.262 1 96.5 40 VAL B C 1
ATOM 1524 O O . VAL B 1 40 ? 7.383 16.922 5.363 1 96.5 40 VAL B O 1
ATOM 1527 N N . SER B 1 41 ? 5.762 18.047 6.316 1 95.56 41 SER B N 1
ATOM 1528 C CA . SER B 1 41 ? 6.25 17.812 7.672 1 95.56 41 SER B CA 1
ATOM 1529 C C . SER B 1 41 ? 6.332 16.328 7.984 1 95.56 41 SER B C 1
ATOM 1531 O O . SER B 1 41 ? 7.324 15.867 8.555 1 95.56 41 SER B O 1
ATOM 1533 N N . ASN B 1 42 ? 5.324 15.672 7.555 1 96.38 42 ASN B N 1
ATOM 1534 C CA . ASN B 1 42 ? 5.305 14.234 7.836 1 96.38 42 ASN B CA 1
ATOM 1535 C C . ASN B 1 42 ? 6.344 13.484 7.004 1 96.38 42 ASN B C 1
ATOM 1537 O O . ASN B 1 42 ? 6.969 12.547 7.488 1 96.38 42 ASN B O 1
ATOM 1541 N N . MET B 1 43 ? 6.566 13.906 5.773 1 97.38 43 MET B N 1
ATOM 1542 C CA . MET B 1 43 ? 7.586 13.273 4.934 1 97.38 43 MET B CA 1
ATOM 1543 C C . MET B 1 43 ? 8.977 13.508 5.5 1 97.38 43 MET B C 1
ATOM 1545 O O . MET B 1 43 ? 9.797 12.586 5.566 1 97.38 43 MET B O 1
ATOM 1549 N N . VAL B 1 44 ? 9.219 14.703 5.961 1 96.88 44 VAL B N 1
ATOM 1550 C CA . VAL B 1 44 ? 10.523 15.047 6.523 1 96.88 44 VAL B CA 1
ATOM 1551 C C . VAL B 1 44 ? 10.727 14.297 7.84 1 96.88 44 VAL B C 1
ATOM 1553 O O . VAL B 1 44 ? 11.812 13.773 8.102 1 96.88 44 VAL B O 1
ATOM 1556 N N . LYS B 1 45 ? 9.703 14.258 8.633 1 96.69 45 LYS B N 1
ATOM 1557 C CA . LYS B 1 45 ? 9.781 13.508 9.883 1 96.69 45 LYS B CA 1
ATOM 1558 C C . LYS B 1 45 ? 10.094 12.039 9.625 1 96.69 45 LYS B C 1
ATOM 1560 O O . LYS B 1 45 ? 10.875 11.43 10.352 1 96.69 45 LYS B O 1
ATOM 1565 N N . MET B 1 46 ? 9.492 11.453 8.617 1 96 46 MET B N 1
ATOM 1566 C CA . MET B 1 46 ? 9.758 10.062 8.266 1 96 46 MET B CA 1
ATOM 1567 C C . MET B 1 46 ? 11.227 9.859 7.922 1 96 46 MET B C 1
ATOM 1569 O O . MET B 1 46 ? 11.852 8.898 8.391 1 96 46 MET B O 1
ATOM 1573 N N . LEU B 1 47 ? 11.75 10.742 7.18 1 96.69 47 LEU B N 1
ATOM 1574 C CA . LEU B 1 47 ? 13.148 10.648 6.77 1 96.69 47 LEU B CA 1
ATOM 1575 C C . LEU B 1 47 ? 14.078 10.781 7.973 1 96.69 47 LEU B C 1
ATOM 1577 O O . LEU B 1 47 ? 15.086 10.078 8.062 1 96.69 47 LEU B O 1
ATOM 1581 N N . LYS B 1 48 ? 13.703 11.609 8.859 1 95.19 48 LYS B N 1
ATOM 1582 C CA . LYS B 1 48 ? 14.547 11.867 10.031 1 95.19 48 LYS B CA 1
ATOM 1583 C C . LYS B 1 48 ? 14.531 10.68 10.984 1 95.19 48 LYS B C 1
ATOM 1585 O O . LYS B 1 48 ? 15.477 10.477 11.75 1 95.19 48 LYS B O 1
ATOM 1590 N N . ASN B 1 49 ? 13.469 9.891 10.867 1 94 49 ASN B N 1
ATOM 1591 C CA . ASN B 1 49 ? 13.328 8.758 11.773 1 94 49 ASN B CA 1
ATOM 1592 C C . ASN B 1 49 ? 14 7.504 11.219 1 94 49 ASN B C 1
ATOM 1594 O O . ASN B 1 49 ? 13.977 6.445 11.844 1 94 49 ASN B O 1
ATOM 1598 N N . ILE B 1 50 ? 14.578 7.652 10.07 1 94.88 50 ILE B N 1
ATOM 1599 C CA . ILE B 1 50 ? 15.273 6.539 9.438 1 94.88 50 ILE B CA 1
ATOM 1600 C C . ILE B 1 50 ? 16.766 6.852 9.352 1 94.88 50 ILE B C 1
ATOM 1602 O O . ILE B 1 50 ? 17.156 7.867 8.773 1 94.88 50 ILE B O 1
ATOM 1606 N N . ASP B 1 51 ? 17.609 5.969 9.875 1 92.56 51 ASP B N 1
ATOM 1607 C CA . ASP B 1 51 ? 19.031 6.238 9.93 1 92.56 51 ASP B CA 1
ATOM 1608 C C . ASP B 1 51 ? 19.75 5.754 8.664 1 92.56 51 ASP B C 1
ATOM 1610 O O . ASP B 1 51 ? 20.609 6.445 8.133 1 92.56 51 ASP B O 1
ATOM 1614 N N . ASP B 1 52 ? 19.375 4.711 8.18 1 94.62 52 ASP B N 1
ATOM 1615 C CA . ASP B 1 52 ? 20.016 4.09 7.02 1 94.62 52 ASP B CA 1
ATOM 1616 C C . ASP B 1 52 ? 19.594 4.785 5.727 1 94.62 52 ASP B C 1
ATOM 1618 O O . ASP B 1 52 ? 18.406 4.863 5.41 1 94.62 52 ASP B O 1
ATOM 1622 N N . GLU B 1 53 ? 20.531 5.254 5.031 1 92.69 53 GLU B N 1
ATOM 1623 C CA . GLU B 1 53 ? 20.266 6.008 3.807 1 92.69 53 GLU B CA 1
ATOM 1624 C C . GLU B 1 53 ? 19.516 5.16 2.785 1 92.69 53 GLU B C 1
ATOM 1626 O O . GLU B 1 53 ? 18.656 5.668 2.07 1 92.69 53 GLU B O 1
ATOM 1631 N N . HIS B 1 54 ? 19.891 3.963 2.699 1 94.38 54 HIS B N 1
ATOM 1632 C CA . HIS B 1 54 ? 19.203 3.088 1.761 1 94.38 54 HIS B CA 1
ATOM 1633 C C . HIS B 1 54 ? 17.719 2.953 2.115 1 94.38 54 HIS B C 1
ATOM 1635 O O . HIS B 1 54 ? 16.859 2.92 1.229 1 94.38 54 HIS B O 1
ATOM 1641 N N . LEU B 1 55 ? 17.453 2.98 3.371 1 96.94 55 LEU B N 1
ATOM 1642 C CA . LEU B 1 55 ? 16.078 2.85 3.818 1 96.94 55 LEU B CA 1
ATOM 1643 C C . LEU B 1 55 ? 15.312 4.148 3.604 1 96.94 55 LEU B C 1
ATOM 1645 O O . LEU B 1 55 ? 14.094 4.129 3.389 1 96.94 55 LEU B O 1
ATOM 1649 N N . LYS B 1 56 ? 16 5.254 3.619 1 97.31 56 LYS B N 1
ATOM 1650 C CA . LYS B 1 56 ? 15.367 6.527 3.299 1 97.31 56 LYS B CA 1
ATOM 1651 C C . LYS B 1 56 ? 14.883 6.551 1.854 1 97.31 56 LYS B C 1
ATOM 1653 O O . LYS B 1 56 ? 13.781 7.031 1.572 1 97.31 56 LYS B O 1
ATOM 1658 N N . ASP B 1 57 ? 15.719 6.027 1.048 1 97.38 57 ASP B N 1
ATOM 1659 C CA . ASP B 1 57 ? 15.344 5.949 -0.361 1 97.38 57 ASP B CA 1
ATOM 1660 C C . ASP B 1 57 ? 14.102 5.078 -0.552 1 97.38 57 ASP B C 1
ATOM 1662 O O . ASP B 1 57 ? 13.188 5.449 -1.291 1 97.38 57 ASP B O 1
ATOM 1666 N N . GLU B 1 58 ? 14.047 3.963 0.132 1 97.88 58 GLU B N 1
ATOM 1667 C CA . GLU B 1 58 ? 12.906 3.059 0.031 1 97.88 58 GLU B CA 1
ATOM 1668 C C . GLU B 1 58 ? 11.641 3.703 0.593 1 97.88 58 GLU B C 1
ATOM 1670 O O . GLU B 1 58 ? 10.555 3.512 0.053 1 97.88 58 GLU B O 1
ATOM 1675 N N . ALA B 1 59 ? 11.828 4.449 1.607 1 98.5 59 ALA B N 1
ATOM 1676 C CA . ALA B 1 59 ? 10.688 5.113 2.232 1 98.5 59 ALA B CA 1
ATOM 1677 C C . ALA B 1 59 ? 10.07 6.145 1.293 1 98.5 59 ALA B C 1
ATOM 1679 O O . ALA B 1 59 ? 8.852 6.184 1.122 1 98.5 59 ALA B O 1
ATOM 1680 N N . MET B 1 60 ? 10.906 6.93 0.644 1 98.5 60 MET B N 1
ATOM 1681 C CA . MET B 1 60 ? 10.383 7.965 -0.244 1 98.5 60 MET B CA 1
ATOM 1682 C C . MET B 1 60 ? 9.797 7.352 -1.511 1 98.5 60 MET B C 1
ATOM 1684 O O . MET B 1 60 ? 8.773 7.816 -2.016 1 98.5 60 MET B O 1
ATOM 1688 N N . LYS B 1 61 ? 10.422 6.277 -1.937 1 98.12 61 LYS B N 1
ATOM 1689 C CA . LYS B 1 61 ? 9.852 5.547 -3.066 1 98.12 61 LYS B CA 1
ATOM 1690 C C . LYS B 1 61 ? 8.461 5.004 -2.727 1 98.12 61 LYS B C 1
ATOM 1692 O O . LYS B 1 61 ? 7.555 5.047 -3.559 1 98.12 61 LYS B O 1
ATOM 1697 N N . SER B 1 62 ? 8.344 4.5 -1.533 1 98.81 62 SER B N 1
ATOM 1698 C CA . SER B 1 62 ? 7.066 3.938 -1.106 1 98.81 62 SER B CA 1
ATOM 1699 C C . SER B 1 62 ? 6.004 5.023 -0.973 1 98.81 62 SER B C 1
ATOM 1701 O O . SER B 1 62 ? 4.84 4.805 -1.314 1 98.81 62 SER B O 1
ATOM 1703 N N . ILE B 1 63 ? 6.387 6.223 -0.537 1 98.62 63 ILE B N 1
ATOM 1704 C CA . ILE B 1 63 ? 5.484 7.363 -0.413 1 98.62 63 ILE B CA 1
ATOM 1705 C C . ILE B 1 63 ? 5.027 7.812 -1.799 1 98.62 63 ILE B C 1
ATOM 1707 O O . ILE B 1 63 ? 3.836 8.055 -2.018 1 98.62 63 ILE B O 1
ATOM 1711 N N . ILE B 1 64 ? 5.941 7.867 -2.645 1 98.69 64 ILE B N 1
ATOM 1712 C CA . ILE B 1 64 ? 5.641 8.289 -4.008 1 98.69 64 ILE B CA 1
ATOM 1713 C C . ILE B 1 64 ? 4.746 7.254 -4.688 1 98.69 64 ILE B C 1
ATOM 1715 O O . ILE B 1 64 ? 3.766 7.605 -5.34 1 98.69 64 ILE B O 1
ATOM 1719 N N . PHE B 1 65 ? 5.016 6.016 -4.43 1 98.88 65 PHE B N 1
ATOM 1720 C CA . PHE B 1 65 ? 4.227 4.938 -5.023 1 98.88 65 PHE B CA 1
ATOM 1721 C C . PHE B 1 65 ? 2.797 4.965 -4.5 1 98.88 65 PHE B C 1
ATOM 1723 O O . PHE B 1 65 ? 1.845 4.855 -5.273 1 98.88 65 PHE B O 1
ATOM 1730 N N . GLU B 1 66 ? 2.633 5.121 -3.205 1 98.75 66 GLU B N 1
ATOM 1731 C CA . GLU B 1 66 ? 1.301 5.227 -2.617 1 98.75 66 GLU B CA 1
ATOM 1732 C C . GLU B 1 66 ? 0.536 6.418 -3.191 1 98.75 66 GLU B C 1
ATOM 1734 O O . GLU B 1 66 ? -0.651 6.309 -3.502 1 98.75 66 GLU B O 1
ATOM 1739 N N . SER B 1 67 ? 1.223 7.453 -3.355 1 98.44 67 SER B N 1
ATOM 1740 C CA . SER B 1 67 ? 0.583 8.648 -3.891 1 98.44 67 SER B CA 1
ATOM 1741 C C . SER B 1 67 ? 0.147 8.445 -5.34 1 98.44 67 SER B C 1
ATOM 1743 O O . SER B 1 67 ? -0.928 8.898 -5.738 1 98.44 67 SER B O 1
ATOM 1745 N N . ASP B 1 68 ? 0.955 7.77 -6.051 1 97.94 68 ASP B N 1
ATOM 1746 C CA . ASP B 1 68 ? 0.623 7.469 -7.438 1 97.94 68 ASP B CA 1
ATOM 1747 C C . ASP B 1 68 ? -0.563 6.512 -7.523 1 97.94 68 ASP B C 1
ATOM 1749 O O . ASP B 1 68 ? -1.437 6.672 -8.383 1 97.94 68 ASP B O 1
ATOM 1753 N N . MET B 1 69 ? -0.574 5.566 -6.691 1 98.19 69 MET B N 1
ATOM 1754 C CA . MET B 1 69 ? -1.652 4.582 -6.711 1 98.19 69 MET B CA 1
ATOM 1755 C C . MET B 1 69 ? -2.982 5.227 -6.3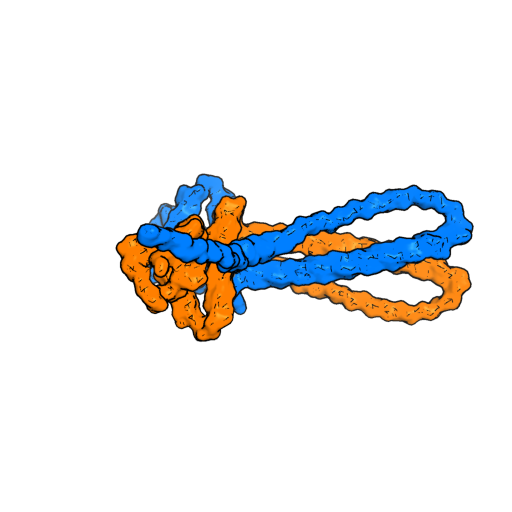36 1 98.19 69 MET B C 1
ATOM 1757 O O . MET B 1 69 ? -4.035 4.82 -6.832 1 98.19 69 MET B O 1
ATOM 1761 N N . ARG B 1 70 ? -2.92 6.25 -5.547 1 96.94 70 ARG B N 1
ATOM 1762 C CA . ARG B 1 70 ? -4.164 6.906 -5.168 1 96.94 70 ARG B CA 1
ATOM 1763 C C . ARG B 1 70 ? -4.68 7.801 -6.289 1 96.94 70 ARG B C 1
ATOM 1765 O O . ARG B 1 70 ? -5.844 8.203 -6.285 1 96.94 70 ARG B O 1
ATOM 1772 N N . ALA B 1 71 ? -3.83 8.062 -7.246 1 94.06 71 ALA B N 1
ATOM 1773 C CA . ALA B 1 71 ? -4.316 8.703 -8.461 1 94.06 71 ALA B CA 1
ATOM 1774 C C . ALA B 1 71 ? -5.094 7.719 -9.328 1 94.06 71 ALA B C 1
ATOM 1776 O O . ALA B 1 71 ? -6.047 8.102 -10.016 1 94.06 71 ALA B O 1
ATOM 1777 N N . ARG B 1 72 ? -4.758 6.48 -9.203 1 94.25 72 ARG B N 1
ATOM 1778 C CA . ARG B 1 72 ? -5.395 5.426 -9.984 1 94.25 72 ARG B CA 1
ATOM 1779 C C . ARG B 1 72 ? -6.555 4.797 -9.211 1 94.25 72 ARG B C 1
ATOM 1781 O O . ARG B 1 72 ? -7.594 4.48 -9.797 1 94.25 72 ARG B O 1
ATOM 1788 N N . PHE B 1 73 ? -6.32 4.645 -7.949 1 95.31 73 PHE B N 1
ATOM 1789 C CA . PHE B 1 73 ? -7.293 4.082 -7.02 1 95.31 73 PHE B CA 1
ATOM 1790 C C . PHE B 1 73 ? -7.535 5.027 -5.852 1 95.31 73 PHE B C 1
ATOM 1792 O O . PHE B 1 73 ? -7.082 4.773 -4.734 1 95.31 73 PHE B O 1
ATOM 1799 N N . PRO B 1 74 ? -8.328 6.031 -5.992 1 94.81 74 PRO B N 1
ATOM 1800 C CA . PRO B 1 74 ? -8.438 7.129 -5.031 1 94.81 74 PRO B CA 1
ATOM 1801 C C . PRO B 1 74 ? -8.867 6.656 -3.643 1 94.81 74 PRO B C 1
ATOM 1803 O O . PRO B 1 74 ? -8.398 7.184 -2.633 1 94.81 74 PRO B O 1
ATOM 1806 N N . ALA B 1 75 ? -9.656 5.621 -3.658 1 96.56 75 ALA B N 1
ATOM 1807 C CA . ALA B 1 75 ? -10.172 5.156 -2.375 1 96.56 75 ALA B CA 1
ATOM 1808 C C . ALA B 1 75 ? -9.195 4.199 -1.701 1 96.56 75 ALA B C 1
ATOM 1810 O O . ALA B 1 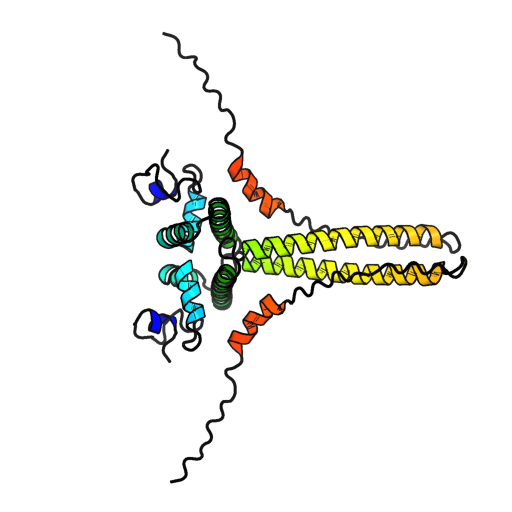75 ? -9.016 4.238 -0.481 1 96.56 75 ALA B O 1
ATOM 1811 N N . THR B 1 76 ? -8.5 3.395 -2.465 1 97.62 76 THR B N 1
ATOM 1812 C CA . THR B 1 76 ? -7.852 2.264 -1.811 1 97.62 76 THR B CA 1
ATOM 1813 C C . THR B 1 76 ? -6.336 2.385 -1.896 1 97.62 76 THR B C 1
ATOM 1815 O O . THR B 1 76 ? -5.613 1.808 -1.079 1 97.62 76 THR B O 1
ATOM 1818 N N . GLY B 1 77 ? -5.812 3.076 -2.877 1 97.94 77 GLY B N 1
ATOM 1819 C CA . GLY B 1 77 ? -4.367 3.16 -3.027 1 97.94 77 GLY B CA 1
ATOM 1820 C C . GLY B 1 77 ? -3.705 1.805 -3.193 1 97.94 77 GLY B C 1
ATOM 1821 O O . GLY B 1 77 ? -4.176 0.968 -3.967 1 97.94 77 GLY B O 1
ATOM 1822 N N . CYS B 1 78 ? -2.664 1.644 -2.451 1 98.69 78 CYS B N 1
ATOM 1823 C CA . CYS B 1 78 ? -1.882 0.415 -2.537 1 98.69 78 CYS B CA 1
ATOM 1824 C C . CYS B 1 78 ? -2.676 -0.776 -2.016 1 98.69 78 CYS B C 1
ATOM 1826 O O . CYS B 1 78 ? -2.418 -1.917 -2.404 1 98.69 78 CYS B O 1
ATOM 1828 N N . LEU B 1 79 ? -3.609 -0.503 -1.138 1 98.62 79 LEU B N 1
ATOM 1829 C CA . LEU B 1 79 ? -4.441 -1.604 -0.663 1 98.62 79 LEU B CA 1
ATOM 1830 C C . LEU B 1 79 ? -5.195 -2.254 -1.817 1 98.62 79 LEU B C 1
ATOM 1832 O O . LEU B 1 79 ? -5.363 -3.475 -1.847 1 98.62 79 LEU B O 1
ATOM 1836 N N . GLY B 1 80 ? -5.648 -1.412 -2.729 1 98.06 80 GLY B N 1
ATOM 1837 C CA . GLY B 1 80 ? -6.266 -1.961 -3.924 1 98.06 80 GLY B CA 1
ATOM 1838 C C . GLY B 1 80 ? -5.344 -2.875 -4.707 1 98.06 80 GLY B C 1
ATOM 1839 O O . GLY B 1 80 ? -5.762 -3.938 -5.172 1 98.06 80 GLY B O 1
ATOM 1840 N N . VAL B 1 81 ? -4.129 -2.539 -4.781 1 98.12 81 VAL B N 1
ATOM 1841 C CA . VAL B 1 81 ? -3.121 -3.316 -5.492 1 98.12 81 VAL B CA 1
ATOM 1842 C C . VAL B 1 81 ? -2.877 -4.637 -4.766 1 98.12 81 VAL B C 1
ATOM 1844 O O . VAL B 1 81 ? -2.764 -5.691 -5.395 1 98.12 81 VAL B O 1
ATOM 1847 N N . ILE B 1 82 ? -2.807 -4.512 -3.508 1 98.31 82 ILE B N 1
ATOM 1848 C CA . ILE B 1 82 ? -2.6 -5.699 -2.686 1 98.31 82 ILE B CA 1
ATOM 1849 C C . ILE B 1 82 ? -3.748 -6.684 -2.898 1 98.31 82 ILE B C 1
ATOM 1851 O O . ILE B 1 82 ? -3.525 -7.887 -3.041 1 98.31 82 ILE B O 1
ATOM 1855 N N . HIS B 1 83 ? -4.953 -6.145 -2.949 1 97.88 83 HIS B N 1
ATOM 1856 C CA . HIS B 1 83 ? -6.109 -6.996 -3.199 1 97.88 83 HIS B CA 1
ATOM 1857 C C . HIS B 1 83 ? -6.02 -7.66 -4.57 1 97.88 83 HIS B C 1
ATOM 1859 O O . HIS B 1 83 ? -6.355 -8.836 -4.715 1 97.88 83 HIS B O 1
ATOM 1865 N N . MET B 1 84 ? -5.582 -6.98 -5.531 1 97.5 84 MET B N 1
ATOM 1866 C CA . MET B 1 84 ? -5.43 -7.535 -6.875 1 97.5 84 MET B CA 1
ATOM 1867 C C . MET B 1 84 ? -4.406 -8.664 -6.887 1 97.5 84 MET B C 1
ATOM 1869 O O . MET B 1 84 ? -4.676 -9.742 -7.41 1 97.5 84 MET B O 1
ATOM 1873 N N . TYR B 1 85 ? -3.307 -8.398 -6.223 1 97.19 85 TYR B N 1
ATOM 1874 C CA . TYR B 1 85 ? -2.27 -9.414 -6.148 1 97.19 85 TYR B CA 1
ATOM 1875 C C . TYR B 1 85 ? -2.764 -10.641 -5.387 1 97.19 85 TYR B C 1
ATOM 1877 O O . TYR B 1 85 ? -2.459 -11.781 -5.762 1 97.19 85 TYR B O 1
ATOM 1885 N N . GLY B 1 86 ? -3.467 -10.375 -4.367 1 96.81 86 GLY B N 1
ATOM 1886 C CA . GLY B 1 86 ? -4.055 -11.469 -3.615 1 96.81 86 GLY B CA 1
ATOM 1887 C C . GLY B 1 86 ? -4.98 -12.336 -4.449 1 96.81 86 GLY B C 1
ATOM 1888 O O . GLY B 1 86 ? -4.945 -13.562 -4.352 1 96.81 86 GLY B O 1
ATOM 1889 N N . GLY B 1 87 ? -5.77 -11.703 -5.246 1 97.69 87 GLY B N 1
ATOM 1890 C CA . GLY B 1 87 ? -6.637 -12.438 -6.152 1 97.69 87 GLY B CA 1
ATOM 1891 C C . GLY B 1 87 ? -5.871 -13.25 -7.184 1 97.69 87 GLY B C 1
ATOM 1892 O O . GLY B 1 87 ? -6.211 -14.406 -7.449 1 97.69 87 GLY B O 1
ATOM 1893 N N . MET B 1 88 ? -4.91 -12.672 -7.699 1 98.06 88 MET B N 1
ATOM 1894 C CA . MET B 1 88 ? -4.086 -13.336 -8.703 1 98.06 88 MET B CA 1
ATOM 1895 C C . MET B 1 88 ? -3.369 -14.547 -8.102 1 98.06 88 MET B C 1
ATOM 1897 O O . MET B 1 88 ? -3.273 -15.594 -8.734 1 98.06 88 MET B O 1
ATOM 1901 N N . LEU B 1 89 ? -2.877 -14.32 -6.949 1 98.31 89 LEU B N 1
ATOM 1902 C CA . LEU B 1 89 ? -2.176 -15.406 -6.273 1 98.31 89 LEU B CA 1
ATOM 1903 C C . LEU B 1 89 ? -3.121 -16.578 -6 1 98.31 89 LEU B C 1
ATOM 1905 O O . LEU B 1 89 ? -2.768 -17.734 -6.234 1 98.31 89 LEU B O 1
ATOM 1909 N N . LYS B 1 90 ? -4.23 -16.266 -5.469 1 98.5 90 LYS B N 1
ATOM 1910 C CA . LYS B 1 90 ? -5.215 -17.312 -5.207 1 98.5 90 LYS B CA 1
ATOM 1911 C C . LYS B 1 90 ? -5.516 -18.109 -6.477 1 98.5 90 LYS B C 1
ATOM 1913 O O . LYS B 1 90 ? -5.57 -19.344 -6.441 1 98.5 90 LYS B O 1
ATOM 1918 N N . LYS B 1 91 ? -5.766 -17.406 -7.547 1 98.38 91 LYS B N 1
ATOM 1919 C CA . LYS B 1 91 ? -6.059 -18.078 -8.812 1 98.38 91 LYS B CA 1
ATOM 1920 C C . LYS B 1 91 ? -4.918 -19 -9.234 1 98.38 91 LYS B C 1
ATOM 1922 O O . LYS B 1 91 ? -5.152 -20.125 -9.68 1 98.38 91 LYS B O 1
ATOM 1927 N N . SER B 1 92 ? -3.75 -18.484 -9.148 1 98.12 92 SER B N 1
ATOM 1928 C CA . SER B 1 92 ? -2.578 -19.266 -9.531 1 98.12 92 SER B CA 1
ATOM 1929 C C . SER B 1 92 ? -2.432 -20.516 -8.664 1 98.12 92 SER B C 1
ATOM 1931 O O . SER B 1 92 ? -2.123 -21.594 -9.172 1 98.12 92 SER B O 1
ATOM 1933 N N . VAL B 1 93 ? -2.684 -20.328 -7.445 1 98.19 93 VAL B N 1
ATOM 1934 C CA . VAL B 1 93 ? -2.553 -21.438 -6.512 1 98.19 93 VAL B CA 1
ATOM 1935 C C . VAL B 1 93 ? -3.646 -22.469 -6.773 1 98.19 93 VAL B C 1
ATOM 1937 O O . VAL B 1 93 ? -3.391 -23.688 -6.746 1 98.19 93 VAL B O 1
ATOM 1940 N N . ASP B 1 94 ? -4.793 -22.062 -7.051 1 98.5 94 ASP B N 1
ATOM 1941 C CA . ASP B 1 94 ? -5.887 -22.969 -7.379 1 98.5 94 ASP B CA 1
ATOM 1942 C C . ASP B 1 94 ? -5.578 -23.766 -8.641 1 98.5 94 ASP B C 1
ATOM 1944 O O . ASP B 1 94 ? -5.82 -24.969 -8.695 1 98.5 94 ASP B O 1
ATOM 1948 N N . GLU B 1 95 ? -5.113 -23.078 -9.617 1 98.38 95 GLU B N 1
ATOM 1949 C CA . GLU B 1 95 ? -4.75 -23.75 -10.859 1 98.38 95 GLU B CA 1
ATOM 1950 C C . GLU B 1 95 ? -3.621 -24.75 -10.641 1 98.38 95 GLU B C 1
ATOM 1952 O O . GLU B 1 95 ? -3.643 -25.859 -11.188 1 98.38 95 GLU B O 1
ATOM 1957 N N . LEU B 1 96 ? -2.662 -24.344 -9.914 1 98.44 96 LEU B N 1
ATOM 1958 C CA . LEU B 1 96 ? -1.551 -25.234 -9.594 1 98.44 96 LEU B CA 1
ATOM 1959 C C . LEU B 1 96 ? -2.051 -26.5 -8.93 1 98.44 96 LEU B C 1
ATOM 1961 O O . LEU B 1 96 ? -1.626 -27.609 -9.289 1 98.44 96 LEU B O 1
ATOM 1965 N N . ASP B 1 97 ? -2.904 -26.328 -7.992 1 98.06 97 ASP B N 1
ATOM 1966 C CA . ASP B 1 97 ? -3.479 -27.484 -7.32 1 98.06 97 ASP B CA 1
ATOM 1967 C C . ASP B 1 97 ? -4.223 -28.375 -8.312 1 98.06 97 ASP B C 1
ATOM 1969 O O . ASP B 1 97 ? -4.125 -29.609 -8.242 1 98.06 97 ASP B O 1
ATOM 1973 N N . HIS B 1 98 ? -4.922 -27.828 -9.156 1 98.12 98 HIS B N 1
ATOM 1974 C CA . HIS B 1 98 ? -5.656 -28.578 -10.172 1 98.12 98 HIS B CA 1
ATOM 1975 C C . HIS B 1 98 ? -4.711 -29.359 -11.07 1 98.12 98 HIS B C 1
ATOM 1977 O O . HIS B 1 98 ? -4.906 -30.547 -11.297 1 98.12 98 HIS B O 1
ATOM 1983 N N . VAL B 1 99 ? -3.686 -28.688 -11.516 1 98 99 VAL B N 1
ATOM 1984 C CA . VAL B 1 99 ? -2.742 -29.312 -12.438 1 98 99 VAL B CA 1
ATOM 1985 C C . VAL B 1 99 ? -1.96 -30.406 -11.711 1 98 99 VAL B C 1
ATOM 1987 O O . VAL B 1 99 ? -1.655 -31.453 -12.297 1 98 99 VAL B O 1
ATOM 1990 N N . ARG B 1 100 ? -1.676 -30.188 -10.5 1 97.38 100 ARG B N 1
ATOM 1991 C CA . ARG B 1 100 ? -1.001 -31.203 -9.695 1 97.38 100 ARG B CA 1
ATOM 1992 C C . ARG B 1 100 ? -1.855 -32.469 -9.578 1 97.38 100 ARG B C 1
ATOM 1994 O O . ARG B 1 100 ? -1.337 -33.594 -9.633 1 97.38 100 ARG B O 1
ATOM 2001 N N . ASN B 1 101 ? -3.084 -32.25 -9.398 1 97.44 101 ASN B N 1
ATOM 2002 C CA . ASN B 1 101 ? -4 -33.375 -9.32 1 97.44 101 ASN B CA 1
ATOM 2003 C C . ASN B 1 101 ? -4.062 -34.125 -10.641 1 97.44 101 ASN B C 1
ATOM 2005 O O . ASN B 1 101 ? -4.086 -35.375 -10.648 1 97.44 101 ASN B O 1
ATOM 2009 N N . LEU B 1 102 ? -4.102 -33.469 -11.688 1 95 102 LEU B N 1
ATOM 2010 C CA . LEU B 1 102 ? -4.098 -34.094 -13.008 1 95 102 LEU B CA 1
ATOM 2011 C C . LEU B 1 102 ? -2.812 -34.875 -13.227 1 95 102 LEU B C 1
ATOM 2013 O O . LEU B 1 102 ? -2.852 -36 -13.742 1 95 102 LEU B O 1
ATOM 2017 N N . LEU B 1 103 ? -1.751 -34.281 -12.875 1 94.75 103 LEU B N 1
ATOM 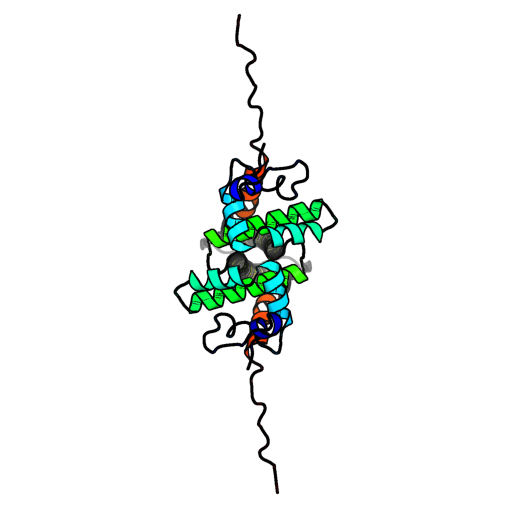2018 C CA . LEU B 1 103 ? -0.457 -34.938 -13.016 1 94.75 103 LEU B CA 1
ATOM 2019 C C . LEU B 1 103 ? -0.406 -36.219 -12.18 1 94.75 103 LEU B C 1
ATOM 2021 O O . LEU B 1 103 ? 0.091 -37.25 -12.641 1 94.75 103 LEU B O 1
ATOM 2025 N N . ALA B 1 104 ? -0.849 -36.094 -10.992 1 93.81 104 ALA B N 1
ATOM 2026 C CA . ALA B 1 104 ? -0.896 -37.281 -10.117 1 93.81 104 ALA B CA 1
ATOM 2027 C C . ALA B 1 104 ? -1.738 -38.375 -10.734 1 93.81 104 ALA B C 1
ATOM 2029 O O . ALA B 1 104 ? -1.364 -39.562 -10.688 1 93.81 104 ALA B O 1
ATOM 2030 N N . TYR B 1 105 ? -2.844 -38.031 -11.266 1 91.44 105 TYR B N 1
ATOM 2031 C CA . TYR B 1 105 ? -3.725 -38.969 -11.945 1 91.44 105 TYR B CA 1
ATOM 2032 C C . TYR B 1 105 ? -3.012 -39.656 -13.109 1 91.44 105 TYR B C 1
ATOM 2034 O O . TYR B 1 105 ? -3.094 -40.875 -13.273 1 91.44 105 TYR B O 1
ATOM 2042 N N . CYS B 1 106 ? -2.283 -38.938 -13.906 1 88.06 106 CYS B N 1
ATOM 2043 C CA . CYS B 1 106 ? -1.538 -39.469 -15.047 1 88.06 106 CYS B CA 1
ATOM 2044 C C . CYS B 1 106 ? -0.462 -40.438 -14.594 1 88.06 106 CYS B C 1
ATOM 2046 O O . CYS B 1 106 ? -0.262 -41.5 -15.227 1 88.06 106 CYS B O 1
ATOM 2048 N N . LYS B 1 107 ? 0.238 -40.094 -13.562 1 87.31 107 LYS B N 1
ATOM 2049 C CA . LYS B 1 107 ? 1.307 -40.938 -13.039 1 87.31 107 LYS B CA 1
ATOM 2050 C C . LYS B 1 107 ? 0.755 -42.281 -12.523 1 87.31 107 LYS B C 1
ATOM 2052 O O . LYS B 1 107 ? 1.391 -43.312 -12.688 1 87.31 107 LYS B O 1
ATOM 2057 N N . GLN B 1 108 ? -0.407 -42.281 -11.961 1 86.81 108 GLN B N 1
ATOM 2058 C CA . GLN B 1 108 ? -1.033 -43.469 -11.414 1 86.81 108 GLN B CA 1
ATOM 2059 C C . GLN B 1 108 ? -1.532 -44.375 -12.531 1 86.81 108 GLN B C 1
ATOM 2061 O O . GLN B 1 108 ? -1.464 -45.625 -12.414 1 86.81 108 GLN B O 1
ATOM 2066 N N . HIS B 1 109 ? -1.894 -43.938 -13.641 1 79.06 109 HIS B N 1
ATOM 2067 C CA . HIS B 1 109 ? -2.477 -44.75 -14.719 1 79.06 109 HIS B CA 1
ATOM 2068 C C . HIS B 1 109 ? -1.436 -45.094 -15.781 1 79.06 109 HIS B C 1
ATOM 2070 O O . HIS B 1 109 ? -1.669 -45.938 -16.625 1 79.06 109 HIS B O 1
ATOM 2076 N N . ASN B 1 110 ? -0.378 -44.438 -15.961 1 68.31 110 ASN B N 1
ATOM 2077 C CA . ASN B 1 110 ? 0.73 -44.844 -16.812 1 68.31 110 ASN B CA 1
ATOM 2078 C C . ASN B 1 110 ? 1.626 -45.875 -16.125 1 68.31 110 ASN B C 1
ATOM 2080 O O . ASN B 1 110 ? 2.334 -46.625 -16.797 1 68.31 110 ASN B O 1
ATOM 2084 N N . LEU B 1 111 ? 1.94 -45.875 -14.875 1 57.59 111 LEU B N 1
ATOM 2085 C CA . LEU B 1 111 ? 2.68 -46.875 -14.125 1 57.59 111 LEU B CA 1
ATOM 2086 C C . LEU B 1 111 ? 2.004 -48.25 -14.234 1 57.59 111 LEU B C 1
ATOM 2088 O O . LEU B 1 111 ? 2.568 -49.25 -13.82 1 57.59 111 LEU B O 1
ATOM 2092 N N . SER B 1 112 ? 0.802 -48.469 -14.648 1 51.91 112 SER B N 1
ATOM 2093 C CA . SER B 1 112 ? 0.449 -49.875 -14.75 1 51.91 112 SER B CA 1
ATOM 2094 C C . SER B 1 112 ? 1.35 -50.594 -15.75 1 51.91 112 SER B C 1
ATOM 2096 O O . SER B 1 112 ? 1.373 -51.844 -15.789 1 51.91 112 SER B O 1
ATOM 2098 N N . SER B 1 113 ? 1.974 -50.094 -16.859 1 47.75 113 SER B N 1
ATOM 2099 C CA . SER B 1 113 ? 2.875 -51.094 -17.453 1 47.75 113 SER B CA 1
ATOM 2100 C C . SER B 1 113 ? 4.219 -51.094 -16.734 1 47.75 113 SER B C 1
ATOM 2102 O O . SER B 1 113 ? 4.969 -52.062 -16.844 1 47.75 113 SER B O 1
ATOM 2104 N N . ALA B 1 114 ? 5.223 -50.031 -16.578 1 45.19 114 ALA B N 1
ATOM 2105 C CA . ALA B 1 114 ? 6.543 -50.25 -15.992 1 45.19 114 ALA B CA 1
ATOM 2106 C C . ALA B 1 114 ? 6.488 -50.156 -14.469 1 45.19 114 ALA B C 1
ATOM 2108 O O . ALA B 1 114 ? 5.59 -49.531 -13.914 1 45.19 114 ALA B O 1
ATOM 2109 N N . PRO B 1 115 ? 7.488 -50.938 -13.633 1 43.03 115 PRO B N 1
ATOM 2110 C CA . PRO B 1 115 ? 7.656 -51.031 -12.18 1 43.03 115 PRO B CA 1
ATOM 2111 C C . PRO B 1 115 ? 7.715 -49.688 -11.484 1 43.03 115 PRO B C 1
ATOM 2113 O O . PRO B 1 115 ? 8.172 -48.719 -12.078 1 43.03 115 PRO B O 1
ATOM 2116 N N . SER B 1 116 ? 6.988 -49.406 -10.391 1 42.41 116 SER B N 1
ATOM 2117 C CA . SER B 1 116 ? 6.609 -48.312 -9.508 1 42.41 116 SER B CA 1
ATOM 2118 C C . SER B 1 116 ? 7.84 -47.625 -8.938 1 42.41 116 SER B C 1
ATOM 2120 O O . SER B 1 116 ? 8.461 -48.125 -7.992 1 42.41 116 SER B O 1
ATOM 2122 N N . THR B 1 117 ? 8.898 -47.219 -9.602 1 34.97 117 THR B N 1
ATOM 2123 C CA . THR B 1 117 ? 9.82 -46.531 -8.711 1 34.97 117 THR B CA 1
ATOM 2124 C C . THR B 1 117 ? 9.195 -45.25 -8.18 1 34.97 117 THR B C 1
ATOM 2126 O O . THR B 1 117 ? 8.711 -44.406 -8.961 1 34.97 117 THR B O 1
ATOM 2129 N N . SER B 1 118 ? 8.75 -45.25 -6.93 1 36.22 118 SER B N 1
ATOM 2130 C CA . SER B 1 118 ? 8.148 -44.25 -6.066 1 36.22 118 SER B CA 1
ATOM 2131 C C . SER B 1 118 ? 9.008 -43 -5.992 1 36.22 118 SER B C 1
ATOM 2133 O O . SER B 1 118 ? 10.055 -43 -5.34 1 36.22 118 SER B O 1
ATOM 2135 N N . SER B 1 119 ? 9.453 -42.344 -7.02 1 34.84 119 SER B N 1
ATOM 2136 C CA . SER B 1 119 ? 10.141 -41.156 -6.582 1 34.84 119 SER B CA 1
ATOM 2137 C C . SER B 1 119 ? 9.172 -40.156 -5.957 1 34.84 119 SER B C 1
ATOM 2139 O O . SER B 1 119 ? 8.125 -39.844 -6.531 1 34.84 119 SER B O 1
ATOM 2141 N N . HIS B 1 120 ? 9.148 -40.062 -4.637 1 32.19 120 HIS B N 1
ATOM 2142 C CA . HIS B 1 120 ? 8.484 -39.125 -3.73 1 32.19 120 HIS B CA 1
ATOM 2143 C C . HIS B 1 120 ? 8.742 -37.688 -4.148 1 32.19 120 HIS B C 1
ATOM 2145 O O . HIS B 1 120 ? 9.891 -37.219 -4.141 1 32.19 120 HIS B O 1
ATOM 2151 N N . PHE B 1 121 ? 8.164 -37.219 -5.219 1 32.47 121 PHE B N 1
ATOM 2152 C CA . PHE B 1 121 ? 8.258 -35.781 -5.391 1 32.47 121 PHE B CA 1
ATOM 2153 C C . PHE B 1 121 ? 7.664 -35.062 -4.188 1 32.47 121 PHE B C 1
ATOM 2155 O O . PHE B 1 121 ? 6.586 -35.406 -3.709 1 32.47 121 PHE B O 1
ATOM 2162 N N . SER B 1 122 ? 8.555 -34.625 -3.316 1 31.3 122 SER B N 1
ATOM 2163 C CA . SER B 1 122 ? 8.18 -33.781 -2.184 1 31.3 122 SER B CA 1
ATOM 2164 C C . SER B 1 122 ? 7.367 -32.562 -2.637 1 31.3 122 SER B C 1
ATOM 2166 O O . SER B 1 122 ? 7.812 -31.797 -3.49 1 31.3 122 SER B O 1
ATOM 2168 N N . ASN B 1 123 ? 6.109 -32.781 -2.82 1 36.19 123 ASN B N 1
ATOM 2169 C CA . ASN B 1 123 ? 5.16 -31.688 -2.957 1 36.19 123 ASN B CA 1
ATOM 2170 C C . ASN B 1 123 ? 5.387 -30.609 -1.897 1 36.19 123 ASN B C 1
ATOM 2172 O O . ASN B 1 123 ? 5 -30.781 -0.74 1 36.19 123 ASN B O 1
ATOM 2176 N N . THR B 1 124 ? 6.551 -30.078 -1.847 1 29.3 124 THR B N 1
ATOM 2177 C CA . THR B 1 124 ? 6.539 -29 -0.872 1 29.3 124 THR B CA 1
ATOM 2178 C C . THR B 1 124 ? 5.406 -28.016 -1.166 1 29.3 124 THR B C 1
ATOM 2180 O O . THR B 1 124 ? 5.355 -27.422 -2.246 1 29.3 124 THR B O 1
ATOM 2183 N N . PRO B 1 125 ? 4.281 -28.328 -0.603 1 32.16 125 PRO B N 1
ATOM 2184 C CA . PRO B 1 125 ? 3.219 -27.328 -0.729 1 32.16 125 PRO B CA 1
ATOM 2185 C C . PRO B 1 125 ? 3.709 -25.906 -0.459 1 32.16 125 PRO B C 1
ATOM 2187 O O . PRO B 1 125 ? 4.41 -25.672 0.528 1 32.16 125 PRO B O 1
ATOM 2190 N N . ILE B 1 126 ? 4.141 -25.297 -1.473 1 33.09 126 ILE B N 1
ATOM 2191 C CA . ILE B 1 126 ? 4.32 -23.875 -1.189 1 33.09 126 ILE B CA 1
ATOM 2192 C C . ILE B 1 126 ? 3.086 -23.328 -0.469 1 33.09 126 ILE B C 1
ATOM 2194 O O . ILE B 1 126 ? 2.146 -22.844 -1.107 1 33.09 126 ILE B O 1
ATOM 2198 N N . GLY B 1 127 ? 2.404 -24.172 0.234 1 30 127 GLY B N 1
ATOM 2199 C CA . GLY B 1 127 ? 1.293 -23.531 0.924 1 30 127 GLY B CA 1
ATOM 2200 C C . GLY B 1 127 ? 1.714 -22.328 1.757 1 30 127 GLY B C 1
ATOM 2201 O O . GLY B 1 127 ? 2.078 -22.484 2.926 1 30 127 GLY B O 1
ATOM 2202 N N . ALA B 1 128 ? 2.535 -21.562 1.209 1 29.16 128 ALA B N 1
ATOM 2203 C CA . ALA B 1 128 ? 2.633 -20.422 2.117 1 29.16 128 ALA B CA 1
ATOM 2204 C C . ALA B 1 128 ? 1.249 -19.922 2.512 1 29.16 128 ALA B C 1
ATOM 2206 O O . ALA B 1 128 ? 0.39 -19.703 1.651 1 29.16 128 ALA B O 1
ATOM 2207 N N . ASN B 1 129 ? 0.749 -20.375 3.598 1 28.09 129 ASN B N 1
ATOM 2208 C CA . ASN B 1 129 ? -0.349 -19.766 4.328 1 28.09 129 ASN B CA 1
ATOM 2209 C C . ASN B 1 129 ? -0.309 -18.234 4.215 1 28.09 129 ASN B C 1
ATOM 2211 O O . ASN B 1 129 ? 0.416 -17.578 4.961 1 28.09 129 ASN B O 1
ATOM 2215 N N . LEU B 1 130 ? -0.118 -17.797 3.088 1 30.52 130 LEU B N 1
ATOM 2216 C CA . LEU B 1 130 ? -0.478 -16.391 3.164 1 30.52 130 LEU B CA 1
ATOM 2217 C C . LEU B 1 130 ? -1.771 -16.203 3.953 1 30.52 130 LEU B C 1
ATOM 2219 O O . LEU B 1 130 ? -2.848 -16.562 3.482 1 30.52 130 LEU B O 1
ATOM 2223 N N . ASN B 1 131 ? -1.791 -16.516 5.156 1 28.56 131 ASN B N 1
ATOM 2224 C CA . ASN B 1 131 ? -2.893 -16.078 6.004 1 28.56 131 ASN B CA 1
ATOM 2225 C C . ASN B 1 131 ? -3.549 -14.812 5.461 1 28.56 131 ASN B C 1
ATOM 2227 O O . ASN B 1 131 ? -2.906 -13.766 5.375 1 28.56 131 ASN B O 1
ATOM 2231 N N . THR B 1 132 ? -4.32 -14.914 4.426 1 32.41 132 THR B N 1
ATOM 2232 C CA . THR B 1 132 ? -5.32 -13.875 4.176 1 32.41 132 THR B CA 1
ATOM 2233 C C . THR B 1 132 ? -5.672 -13.148 5.469 1 32.41 132 THR B C 1
ATOM 2235 O O . THR B 1 132 ? -6.676 -12.438 5.531 1 32.41 132 THR B O 1
ATOM 2238 N N . SER B 1 133 ? -5.07 -13.617 6.527 1 33.59 133 SER B N 1
ATOM 2239 C CA . SER B 1 133 ? -5.32 -12.898 7.773 1 33.59 133 SER B CA 1
ATOM 2240 C C . SER B 1 133 ? -4.984 -11.414 7.633 1 33.59 133 SER B C 1
ATOM 2242 O O . SER B 1 133 ? -5.215 -10.633 8.555 1 33.59 133 SER B O 1
ATOM 2244 N N . PHE B 1 134 ? -4.172 -11.242 6.609 1 35.19 134 PHE B N 1
ATOM 2245 C CA . PHE B 1 134 ? -4.008 -9.789 6.617 1 35.19 134 PHE B CA 1
ATOM 2246 C C . PHE B 1 134 ? -5.352 -9.094 6.43 1 35.19 134 PHE B C 1
ATOM 2248 O O . PHE B 1 134 ? -5.59 -8.031 7.012 1 35.19 134 PHE B O 1
ATOM 2255 N N . MET B 1 135 ? -6.246 -9.656 5.625 1 34.88 135 MET B N 1
ATOM 2256 C CA . MET B 1 135 ? -7.586 -9.07 5.57 1 34.88 135 MET B CA 1
ATOM 2257 C C . MET B 1 135 ? -8.367 -9.391 6.84 1 34.88 135 MET B C 1
ATOM 2259 O O . MET B 1 135 ? -9.398 -8.773 7.113 1 34.88 135 MET B O 1
ATOM 2263 N N . ASP B 1 136 ? -8.18 -10.57 7.473 1 33.84 136 ASP B N 1
ATOM 2264 C CA . ASP B 1 136 ? -8.938 -10.836 8.695 1 33.84 136 ASP B CA 1
ATOM 2265 C C . ASP B 1 136 ? -8.57 -9.844 9.797 1 33.84 136 ASP B C 1
ATOM 2267 O O . ASP B 1 136 ? -9.344 -9.641 10.734 1 33.84 136 ASP B O 1
ATOM 2271 N N . SER B 1 137 ? -7.469 -9.344 9.766 1 32.25 137 SER B N 1
ATOM 2272 C CA . SER B 1 137 ? -7.211 -8.352 10.805 1 32.25 137 SER B CA 1
ATOM 2273 C C . SER B 1 137 ? -8.133 -7.145 10.656 1 32.25 137 SER B C 1
ATOM 2275 O O . SER B 1 137 ? -8.164 -6.273 11.523 1 32.25 137 SER B O 1
ATOM 2277 N N . THR B 1 138 ? -8.656 -6.957 9.477 1 31.91 138 THR B N 1
ATOM 2278 C CA . THR B 1 138 ? -9.664 -5.902 9.492 1 31.91 138 THR B CA 1
ATOM 2279 C C . THR B 1 138 ? -10.945 -6.387 10.172 1 31.91 138 THR B C 1
ATOM 2281 O O . THR B 1 138 ? -11.844 -5.59 10.453 1 31.91 138 THR B O 1
ATOM 2284 N N . LYS B 1 139 ? -11.273 -7.695 10.188 1 32.88 139 LYS B N 1
ATOM 2285 C CA . LYS B 1 139 ? -12.508 -8.094 10.852 1 32.88 139 LYS B CA 1
ATOM 2286 C C . LYS B 1 139 ? -12.398 -7.926 12.367 1 32.88 139 LYS B C 1
ATOM 2288 O O . LYS B 1 139 ? -13.414 -7.867 13.062 1 32.88 139 LYS B O 1
ATOM 2293 N N . GLU B 1 140 ? -11.297 -8.133 13 1 30.28 140 GLU B N 1
ATOM 2294 C CA . GLU B 1 140 ? -11.336 -7.973 14.453 1 30.28 140 GLU B CA 1
ATOM 2295 C C . GLU B 1 140 ? -11.664 -6.535 14.836 1 30.28 140 GLU B C 1
ATOM 2297 O O . GLU B 1 140 ? -12.016 -6.262 15.992 1 30.28 140 GLU B O 1
ATOM 2302 N N . ALA B 1 141 ? -11.43 -5.531 14.062 1 30.05 141 ALA B N 1
ATOM 2303 C CA . ALA B 1 141 ? -11.906 -4.234 14.539 1 30.05 141 ALA B CA 1
ATOM 2304 C C . ALA B 1 141 ? -13.43 -4.176 14.539 1 30.05 141 ALA B C 1
ATOM 2306 O O . ALA B 1 141 ? -14.023 -3.197 15 1 30.05 141 ALA B O 1
ATOM 2307 N N . GLN B 1 142 ? -14.133 -4.973 13.742 1 26.7 142 GLN B N 1
ATOM 2308 C CA . GLN B 1 142 ? -15.578 -4.805 13.766 1 26.7 142 GLN B CA 1
ATOM 2309 C C . GLN B 1 142 ? -16.172 -5.316 15.078 1 26.7 142 GLN B C 1
ATOM 2311 O O . GLN B 1 142 ? -17.031 -4.672 15.672 1 26.7 142 GLN B O 1
ATOM 2316 N N . LEU B 1 143 ? -16.266 -6.645 15.258 1 26.38 143 LEU B N 1
ATOM 2317 C CA . LEU B 1 143 ? -17.438 -7.309 15.836 1 26.38 143 LEU B CA 1
ATOM 2318 C C . LEU B 1 143 ? -17.391 -7.246 17.359 1 26.38 143 LEU B C 1
ATOM 2320 O O . LEU B 1 143 ? -18.312 -7.723 18.031 1 26.38 143 LEU B O 1
ATOM 2324 N N . ASN B 1 144 ? -16.297 -7.012 17.938 1 24.42 144 ASN B N 1
ATOM 2325 C CA . ASN B 1 144 ? -16.547 -7.465 19.312 1 24.42 144 ASN B CA 1
ATOM 2326 C C . ASN B 1 144 ? -17.562 -6.574 20.016 1 24.42 144 ASN B C 1
ATOM 2328 O O . ASN B 1 144 ? -17.25 -5.941 21.016 1 24.42 144 ASN B O 1
ATOM 2332 N N . GLY B 1 145 ? -18.219 -5.73 19.266 1 24.94 145 GLY B N 1
ATOM 2333 C CA . GLY B 1 145 ? -19.141 -4.953 20.078 1 24.94 145 GLY B CA 1
ATOM 2334 C C . GLY B 1 145 ? -20.234 -5.793 20.703 1 24.94 145 GLY B C 1
ATOM 2335 O O . GLY B 1 145 ? -21.281 -5.266 21.094 1 24.94 145 GLY B O 1
ATOM 2336 N N . ASP B 1 146 ? -20.125 -7.137 20.578 1 23.78 146 ASP B N 1
ATOM 2337 C CA . ASP B 1 146 ? -21.375 -7.742 21.031 1 23.78 146 ASP B CA 1
ATOM 2338 C C . ASP B 1 146 ? -21.734 -7.277 22.438 1 23.78 146 ASP B C 1
ATOM 2340 O O . ASP B 1 146 ? -20.922 -6.645 23.109 1 23.78 146 ASP B O 1
ATOM 2344 N N . ASN B 1 147 ? -22.25 -8.25 23.25 1 24.33 147 ASN B N 1
ATOM 2345 C CA . ASN B 1 147 ? -23.375 -8.516 24.141 1 24.33 147 ASN B CA 1
ATOM 2346 C C . ASN B 1 147 ? -23.062 -8.133 25.578 1 24.33 147 ASN B C 1
ATOM 2348 O O . ASN B 1 147 ? -22.703 -8.992 26.391 1 24.33 147 ASN B O 1
ATOM 2352 N N . GLY B 1 148 ? -22.156 -7.211 25.844 1 22.64 148 GLY B N 1
ATOM 2353 C CA . GLY B 1 148 ? -22.125 -7.105 27.297 1 22.64 148 GLY B CA 1
ATOM 2354 C C . GLY B 1 148 ? -23.484 -6.824 27.906 1 22.64 148 GLY B C 1
ATOM 2355 O O . GLY B 1 148 ? -24.094 -5.793 27.609 1 22.64 148 GLY B O 1
ATOM 2356 N N . GLY B 1 149 ? -24.281 -7.898 27.969 1 24.67 149 GLY B N 1
ATOM 2357 C CA . GLY B 1 149 ? -25.5 -7.969 28.766 1 24.67 149 GLY B CA 1
ATOM 2358 C C . GLY B 1 149 ? -25.375 -7.305 30.125 1 24.67 149 GLY B C 1
ATOM 2359 O O . GLY B 1 149 ? -24.406 -7.547 30.844 1 24.67 149 GLY B O 1
ATOM 2360 N N . VAL B 1 150 ? -25.719 -6.074 30.172 1 24.11 150 VAL B N 1
ATOM 2361 C CA . VAL B 1 150 ? -25.953 -5.336 31.406 1 24.11 150 VAL B CA 1
ATOM 2362 C C . VAL B 1 150 ? -26.875 -6.133 32.312 1 24.11 150 VAL B C 1
ATOM 2364 O O . VAL B 1 150 ? -27.938 -6.574 31.906 1 24.11 150 VAL B O 1
ATOM 2367 N N . ASP B 1 151 ? -26.328 -6.973 33.188 1 24.53 151 ASP B N 1
ATOM 2368 C CA . ASP B 1 151 ? -27.047 -7.586 34.312 1 24.53 151 ASP B CA 1
ATOM 2369 C C . ASP B 1 151 ? -27.844 -6.539 35.094 1 24.53 151 ASP B C 1
ATOM 2371 O O . ASP B 1 151 ? -27.297 -5.504 35.469 1 24.53 151 ASP B O 1
ATOM 2375 N N . PRO B 1 152 ? -29.188 -6.426 34.938 1 25.05 152 PRO B N 1
ATOM 2376 C CA . PRO B 1 152 ? -30.156 -5.609 35.656 1 25.05 152 PRO B CA 1
ATOM 2377 C C . PRO B 1 152 ? -30.078 -5.773 37.188 1 25.05 152 PRO B C 1
ATOM 2379 O O . PRO B 1 152 ? -30.859 -5.172 37.906 1 25.05 152 PRO B O 1
ATOM 2382 N N . GLN B 1 153 ? -29.078 -6.449 37.781 1 21.91 153 GLN B N 1
ATOM 2383 C CA . GLN B 1 153 ? -29.516 -6.895 39.094 1 21.91 153 GLN B CA 1
ATOM 2384 C C . GLN B 1 153 ? -29.594 -5.727 40.094 1 21.91 153 GLN B C 1
ATOM 2386 O O . GLN B 1 153 ? -29.859 -5.918 41.281 1 21.91 153 GLN B O 1
ATOM 2391 N N . GLY B 1 154 ? -29.5 -4.461 39.844 1 20.45 154 GLY B N 1
ATOM 2392 C CA . GLY B 1 154 ? -29.5 -3.742 41.125 1 20.45 154 GLY B CA 1
ATOM 2393 C C . GLY B 1 154 ? -30.766 -3.949 41.938 1 20.45 154 GLY B C 1
ATOM 2394 O O . GLY B 1 154 ? -31.859 -3.66 41.469 1 20.45 154 GLY B O 1
ATOM 2395 N N . LYS B 1 155 ? -30.844 -4.934 42.844 1 24.69 155 LYS B N 1
ATOM 2396 C CA . LYS B 1 155 ? -31.719 -5.172 44 1 24.69 155 LYS B CA 1
ATOM 2397 C C . LYS B 1 155 ? -31.719 -3.984 44.938 1 24.69 155 LYS B C 1
ATOM 2399 O O . LYS B 1 155 ? -32.719 -3.754 45.656 1 24.69 155 LYS B O 1
ATOM 2404 N N . PRO B 1 156 ? -31.688 -2.631 45.094 1 23.58 156 PRO B N 1
ATOM 2405 C CA . PRO B 1 156 ? -32.438 -2.408 46.344 1 23.58 156 PRO B CA 1
ATOM 2406 C C . PRO B 1 156 ? -33.906 -2.688 46.219 1 23.58 156 PRO B C 1
ATOM 2408 O O . PRO B 1 156 ? -34.469 -2.695 45.094 1 23.58 156 PRO B O 1
#

Nearest PDB structures (foldseek):
  5ly0-assembly1_B  TM=9.207E-01  e=1.784E-08  Triticum turgidum
  5ly0-assembly1_B  TM=9.207E-01  e=1.285E-08  Triticum turgidum

Organism: Medicago truncatula (NCBI:txid3880)

Foldseek 3Di:
DAFLVCVVVVHDDDPPDPCRVPGHNVCNVLVVLLCVVQNPVRLVVVLVVDDDPVVNVVVSVVSSQQSVQCVVVVPQGVNVVVVVVVVVVVVVLVVVVVVVVVVVVVLVVVCVVPPCPPPPPPPPPPPPCPVPCVVVVVVVVPPPPDDPPPPPDDDD/DAFLVCVVVVHDDDPPDPCRVPGHNVCNVLVVLLCVVQNPVRLVVVLVVDDDPVVNVVVSVVSSQQSVQCVVVVPQRVNVVVVVVVVVVVVVLVVVVVVVVVVVVVLVVVCVVPPCPPPPPPPPPPPPCPVPCVVVVVVVVPPPPDDPPPPPPPDD

Secondary structure (DSSP, 8-state):
---HHHHHTT----TT-TTTTT--TT-HHHHHHHHHHH-HHHHHHHHHT---HHHHHHHHHHHHHHHHHHHHSTTTTHHHHHHHHHHHHHHHHHHHHHHHHHHHHHHHHHTTTS-----------------THHHHTTTTTTS-------------/---HHHHHTT----TT-TTTTT--TT-HHHHHHHHHHH-HHHHHHHHHT---HHHHHHHHHHHHHHHHHHHHSTTTTHHHHHHHHHHHHHHHHHHHHHHHHHHHHHHHHHTTTS-----------------THHHHTTTTTTSTT-----------

pLDDT: mean 76.83, std 29.7, range [20.45, 98.88]

Radius of gyration: 27.14 Å; Cα contacts (8 Å, |Δi|>4): 253; chains: 2; bounding box: 66×86×79 Å

Sequence (312 aa):
MVCAACKYQRRKCSPSCDLAPYFPADKPEIFYKAHRLFGVSNMVKMLKNIDDEHLKDEAMKSIIFESDMRARFPATGCLGVIHMYGGMLKKSVDELDHVRNLLAYCKQHNLSSAPSTSSHFSNTPIGANLNTSFMDSTKEAQLNGDNGGVDPQGKPMVCAACKYQRRKCSPSCDLAPYFPADKPEIFYKAHRLFGVSNMVKMLKNIDDEHLKDEAMKSIIFESDMRARFPATGCLGVIHMYGGMLKKSVDELDHVRNLLAYCKQHNLSSAPSTSSHFSNTPIGANLNTSFMDSTKEAQLNGDNGGVDPQGKP

InterPro domains:
  IPR004883 Lateral organ boundaries, LOB [PF03195] (3-99)
  IPR004883 Lateral organ boundaries, LOB [PS50891] (1-103)

Solvent-accessible surface area (backbone atoms only — not comparable to full-atom values): 17944 Å² total; per-residue (Å²): 132,60,21,22,58,26,56,74,68,72,46,86,61,52,98,77,44,86,55,47,90,78,21,48,49,90,46,45,65,58,39,51,40,32,39,63,53,31,34,66,67,37,52,52,50,53,45,71,74,40,84,51,66,71,48,37,53,42,26,52,51,30,46,42,49,40,31,52,30,28,72,77,31,70,41,32,21,51,52,49,52,41,51,51,45,50,52,51,35,51,52,42,50,52,49,35,52,51,50,50,50,52,38,52,53,50,55,64,67,51,44,72,79,54,86,79,76,79,73,77,72,77,72,68,70,79,61,69,72,66,57,62,49,70,63,48,60,61,51,67,74,60,62,79,70,68,80,78,74,77,77,83,66,89,75,136,133,59,20,21,58,27,57,75,67,71,46,86,61,51,98,78,44,87,56,46,90,76,20,49,48,90,45,44,64,57,38,51,40,29,39,64,52,30,32,66,68,39,52,52,52,52,45,71,73,40,84,51,67,71,46,38,53,42,26,51,52,29,46,42,49,39,30,54,30,27,72,77,31,71,42,30,21,52,52,48,52,42,52,51,45,49,51,50,35,51,52,42,50,52,50,35,51,52,50,50,50,52,38,51,52,51,55,65,65,52,43,73,78,54,86,80,76,78,73,78,71,79,72,68,69,77,61,68,74,66,59,63,48,69,63,46,61,60,51,66,74,60,59,80,68,64,77,78,72,76,77,77,66,82,61,134